Protein AF-A0A8T5NXE8-F1 (afdb_monomer_lite)

pLDDT: mean 85.77, std 13.45, range [33.44, 98.44]

Foldseek 3Di:
DDPPPAAAEFEEEEEDAQQFAVHGLCQLQLQQLVVLLCVPQQQDWDQQPVVSDTDGQHRPGSVSSVVVLCSDDPVQQLCSVVVVVLVCVLVVSGDPPDLVSLLVSLQPTGTAACPPVLLVVVCVVCPPNHHYAYEYQYLDEPSSPCSYVNVVVVRHPYYQYQYQPPSVVSSVPDDPVPDCSVVSRRGLVCSQLVVQCVQQVVPDDSPDDDDQVNGPHQLLSYEYEEQQRSPLVNLQVSLLSNYAYEHEFAALDQPSLVVCVVPPSSQLSHQEYAYSHSDPPGPVNVVVVVSNVLSSVPPDPDGSNLVSCLVVVNDDDPVSNVVVVVCVVVDPNSPDRSHHHHYDHHPVPPD

Secondary structure (DSSP, 8-state):
-----PPPEEEEEE--TTTTBSS-TTHHHHHHTHHHHHHHHTT-EEEPTTT--EEE---SSGGGGHHHHHHHS-TT-SSHHHHHHHHHHHTT--SS-SHHHHHHHHTTPPBPTTTTHHHHHHHHHTTTT-EEEEEEEEEEEHHHHHHSHHHHTS-EEEEEEE--TTHHHHHTT--GGG-GGGTT---TTTHHHHHHHHHTTTSS-TT----GGG-SS-GGGEEEEE-SSS-HHHHHHHHHTT-EEEEEE-TT-HHHHHHHHH-HHHHTT-SEEEES--STTSHHHHHHHHHHHHHHH----S-HHHHHHHHTT---SHHHHHHHHHHHHH-TTTTTTTT--EE---GGG--

Radius of gyration: 21.76 Å; chains: 1; bounding box: 66×44×64 Å

Sequence (351 aa):
MAESSGLDKIVFIWDYDLTLTEEYQQVPFLADNFKAIKDEYNGKKLISPKTSKPVIIKIEKPSDYFQISDTWAKPHNGVGYVVQLLHDARKGLFKNFTPDGLREAGARVKLSPGMPEFFRKLKKEWKGKCEIEHNIISVGLLPLIEGSPIAKSGEIKGIFATPLFDLNSFLQGKDLSEYNAMSDVVSPFNKTAYTIQIAKGLKENLDKILRHSEYDSNYKKMIVLGDGGSDVSNMAYAKRKGAFCAGVYKHDSTEAYEILMTNLIVKRRIQGVLPRDYRDESTLWTTLNEVISFKLKWDCDFPPEWLDQYYKQKITHPSAEAMVREHLIECSDCGHHLHTSYEYPPKDKEK

Structure (mmCIF, N/CA/C/O backbone):
data_AF-A0A8T5NXE8-F1
#
_entry.id   AF-A0A8T5NXE8-F1
#
loop_
_atom_site.group_PDB
_atom_site.id
_atom_site.type_symbol
_atom_site.label_atom_id
_atom_site.label_alt_id
_atom_site.label_comp_id
_atom_site.label_asym_id
_atom_site.label_entity_id
_atom_site.label_seq_id
_atom_site.pdbx_PDB_ins_code
_atom_site.Cartn_x
_atom_site.Cartn_y
_atom_site.Cartn_z
_atom_site.occupancy
_atom_site.B_iso_or_equiv
_atom_site.auth_seq_id
_atom_site.auth_comp_id
_atom_site.auth_asym_id
_atom_site.auth_atom_id
_atom_site.pdbx_PDB_model_num
ATOM 1 N N . MET A 1 1 ? -38.795 3.646 8.191 1.00 36.88 1 MET A N 1
ATOM 2 C CA . MET A 1 1 ? -38.618 2.541 7.220 1.00 36.88 1 MET A CA 1
ATOM 3 C C . MET A 1 1 ? -37.466 2.946 6.308 1.00 36.88 1 MET A C 1
ATOM 5 O O . MET A 1 1 ? -37.598 3.974 5.671 1.00 36.88 1 MET A O 1
ATOM 9 N N . ALA A 1 2 ? -36.303 2.307 6.265 1.00 33.44 2 ALA A N 1
ATOM 10 C CA . ALA A 1 2 ? -35.847 1.055 6.849 1.00 33.44 2 ALA A CA 1
ATOM 11 C C . ALA A 1 2 ? -34.454 1.282 7.462 1.00 33.44 2 ALA A C 1
ATOM 13 O O . ALA A 1 2 ? -33.596 1.883 6.821 1.00 33.44 2 ALA A O 1
ATOM 14 N N . GLU A 1 3 ? -34.249 0.815 8.692 1.00 38.19 3 GLU A N 1
ATOM 15 C CA . GLU A 1 3 ? -32.908 0.556 9.207 1.00 38.19 3 GLU A CA 1
ATOM 16 C C . GLU A 1 3 ? -32.314 -0.540 8.326 1.00 38.19 3 GLU A C 1
ATOM 18 O O . GLU A 1 3 ? -32.732 -1.697 8.385 1.00 38.19 3 GLU A O 1
ATOM 23 N N . SER A 1 4 ? -31.366 -0.188 7.461 1.00 37.53 4 SER A N 1
ATOM 24 C CA . SER A 1 4 ? -30.435 -1.190 6.967 1.00 37.53 4 SER A CA 1
ATOM 25 C C . SER A 1 4 ? -29.531 -1.536 8.143 1.00 37.53 4 SER A C 1
ATOM 27 O O . SER A 1 4 ? -28.473 -0.933 8.310 1.00 37.53 4 SER A O 1
ATOM 29 N N . SER A 1 5 ? -29.940 -2.485 8.984 1.00 45.72 5 SER A N 1
ATOM 30 C CA . SER A 1 5 ? -29.018 -3.155 9.901 1.00 45.72 5 SER A CA 1
ATOM 31 C C . SER A 1 5 ? -28.103 -4.069 9.073 1.00 45.72 5 SER A C 1
ATOM 33 O O . SER A 1 5 ? -28.183 -5.296 9.135 1.00 45.72 5 SER A O 1
ATOM 35 N N . GLY A 1 6 ? -27.317 -3.454 8.186 1.00 64.00 6 GLY A N 1
ATOM 36 C CA . GLY A 1 6 ? -26.193 -4.087 7.521 1.00 64.00 6 GLY A CA 1
ATOM 37 C C . GLY A 1 6 ? -25.099 -4.318 8.550 1.00 64.00 6 GLY A C 1
ATOM 38 O O . GLY A 1 6 ? -25.001 -3.591 9.540 1.00 64.00 6 GLY A O 1
ATOM 39 N N . LEU A 1 7 ? -24.301 -5.358 8.337 1.00 73.06 7 LEU A N 1
ATOM 40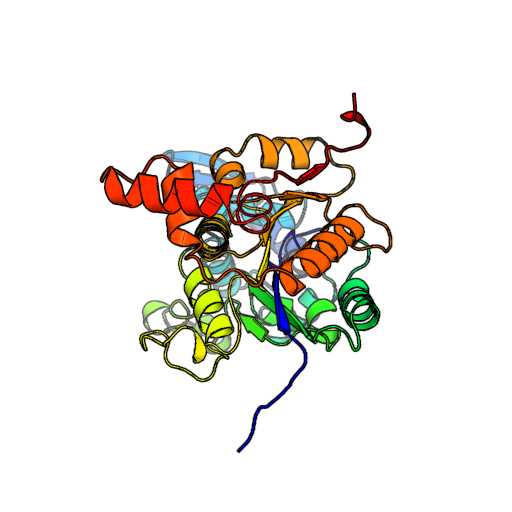 C CA . LEU A 1 7 ? -23.108 -5.568 9.143 1.00 73.06 7 LEU A CA 1
ATOM 41 C C . LEU A 1 7 ? -22.201 -4.338 9.028 1.00 73.06 7 LEU A C 1
ATOM 43 O O . LEU A 1 7 ? -22.128 -3.705 7.974 1.00 73.06 7 LEU A O 1
ATOM 47 N N . ASP A 1 8 ? -21.492 -4.023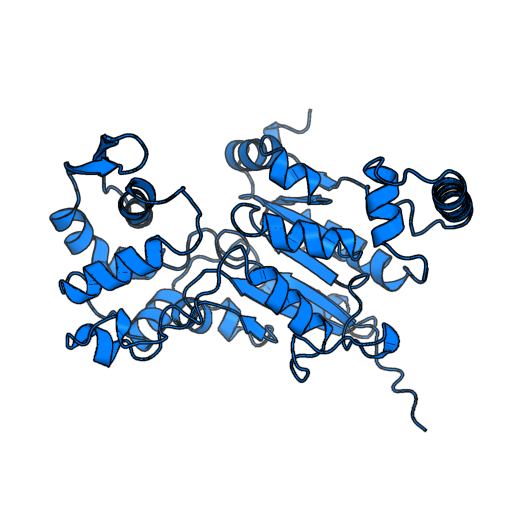 10.108 1.00 87.94 8 ASP A N 1
ATOM 48 C CA . ASP A 1 8 ? -20.483 -2.970 10.092 1.00 87.94 8 ASP A CA 1
ATOM 49 C C . ASP A 1 8 ? -19.472 -3.191 8.967 1.00 87.94 8 ASP A C 1
ATOM 51 O O . ASP A 1 8 ? -19.078 -4.323 8.702 1.00 87.94 8 ASP A O 1
ATOM 55 N N . LYS A 1 9 ? -19.017 -2.115 8.321 1.00 92.19 9 LYS A N 1
ATOM 56 C CA . LYS A 1 9 ? -18.038 -2.184 7.230 1.00 92.19 9 LYS A CA 1
ATOM 57 C C . LYS A 1 9 ? -16.659 -1.733 7.707 1.00 92.19 9 LYS A C 1
ATOM 59 O O . LYS A 1 9 ? -16.519 -0.626 8.226 1.00 92.19 9 LYS A O 1
ATOM 64 N N . ILE A 1 10 ? -15.640 -2.565 7.494 1.00 96.62 10 ILE A N 1
ATOM 65 C CA . ILE A 1 10 ? -14.225 -2.206 7.622 1.00 96.62 10 ILE A CA 1
ATOM 66 C C . ILE A 1 10 ? -13.643 -2.007 6.229 1.00 96.62 10 ILE A C 1
ATOM 68 O O . ILE A 1 10 ? -13.674 -2.909 5.390 1.00 96.62 10 ILE A O 1
ATOM 72 N N . VAL A 1 11 ? -13.062 -0.833 6.001 1.00 97.31 11 VAL A N 1
ATOM 73 C CA . VAL A 1 11 ? -12.501 -0.465 4.701 1.00 97.31 11 VAL A CA 1
ATOM 74 C C . VAL A 1 11 ? -10.984 -0.455 4.769 1.00 97.31 11 VAL A C 1
ATOM 76 O O . VAL A 1 11 ? -10.378 0.310 5.519 1.00 97.31 11 VAL A O 1
ATOM 79 N N . PHE A 1 12 ? -10.366 -1.280 3.937 1.00 98.12 12 PHE A N 1
ATOM 80 C CA . PHE A 1 12 ? -8.937 -1.260 3.693 1.00 98.12 12 PHE A CA 1
ATOM 81 C C . PHE A 1 12 ? -8.603 -0.377 2.496 1.00 98.12 12 PHE A C 1
ATOM 83 O O . PHE A 1 12 ? -9.210 -0.493 1.429 1.00 98.12 12 PHE A O 1
ATOM 90 N N . ILE A 1 13 ? -7.582 0.452 2.671 1.00 97.56 13 ILE A N 1
ATOM 91 C CA . ILE A 1 13 ? -6.949 1.244 1.624 1.00 97.56 13 ILE A CA 1
ATOM 92 C C . ILE A 1 13 ? -5.491 0.806 1.540 1.00 97.56 13 ILE A C 1
ATOM 94 O O . ILE A 1 13 ? -4.710 1.020 2.466 1.00 97.56 13 ILE A O 1
ATOM 98 N N . TRP A 1 14 ? -5.142 0.196 0.418 1.00 97.44 14 TRP A N 1
ATOM 99 C CA . TRP A 1 14 ? -3.813 -0.326 0.144 1.00 97.44 14 TRP A CA 1
ATOM 100 C C . TRP A 1 14 ? -3.089 0.585 -0.841 1.00 97.44 14 TRP A C 1
ATOM 102 O O . TRP A 1 14 ? -3.636 0.912 -1.897 1.00 97.44 14 TRP A O 1
ATOM 112 N N . ASP A 1 15 ? -1.845 0.943 -0.546 1.00 95.56 15 ASP A N 1
ATOM 113 C CA . ASP A 1 15 ? -0.893 1.189 -1.624 1.00 95.56 15 ASP A CA 1
ATOM 114 C C . ASP A 1 15 ? -0.562 -0.135 -2.345 1.00 95.56 15 ASP A C 1
ATOM 116 O O . ASP A 1 15 ? -0.847 -1.224 -1.841 1.00 95.56 15 ASP A O 1
ATOM 120 N N . TYR A 1 16 ? -0.015 -0.056 -3.558 1.00 95.56 16 TYR A N 1
ATOM 121 C CA . TYR A 1 16 ? 0.272 -1.235 -4.373 1.00 95.56 16 TYR A CA 1
ATOM 122 C C . TYR A 1 16 ? 1.745 -1.645 -4.304 1.00 95.56 16 TYR A C 1
ATOM 124 O O . TYR A 1 16 ? 2.068 -2.731 -3.815 1.00 95.56 16 TYR A O 1
ATOM 132 N N . ASP A 1 17 ? 2.631 -0.773 -4.788 1.00 93.62 17 ASP A N 1
ATOM 133 C CA . ASP A 1 17 ? 4.045 -1.077 -4.973 1.00 93.62 17 ASP A CA 1
ATOM 134 C C . ASP A 1 17 ? 4.750 -1.203 -3.629 1.00 93.62 17 ASP A C 1
ATOM 136 O O . ASP A 1 17 ? 4.604 -0.360 -2.754 1.00 93.62 17 ASP A O 1
ATOM 140 N N . LEU A 1 18 ? 5.521 -2.274 -3.449 1.00 93.94 18 LEU A N 1
ATOM 141 C CA . LEU A 1 18 ? 6.243 -2.564 -2.205 1.00 93.94 18 LEU A CA 1
ATOM 142 C C . LEU A 1 18 ? 5.357 -2.754 -0.958 1.00 93.94 18 LEU A C 1
ATOM 144 O O . LEU A 1 18 ? 5.883 -3.086 0.108 1.00 93.94 18 LEU A O 1
ATOM 148 N N . THR A 1 19 ? 4.042 -2.632 -1.118 1.00 96.31 19 THR A N 1
ATOM 149 C CA . THR A 1 19 ? 3.017 -2.930 -0.125 1.00 96.31 19 THR A CA 1
ATOM 150 C C . THR A 1 19 ? 2.458 -4.322 -0.405 1.00 96.31 19 THR A C 1
ATOM 152 O O . THR A 1 19 ? 2.771 -5.275 0.300 1.00 96.31 19 THR A O 1
ATOM 155 N N . LEU A 1 20 ? 1.730 -4.482 -1.512 1.00 98.06 20 LEU A N 1
ATOM 156 C CA . LEU A 1 20 ? 1.161 -5.764 -1.943 1.00 98.06 20 LEU A CA 1
ATOM 157 C C . LEU A 1 20 ? 2.153 -6.608 -2.756 1.00 98.06 20 LEU A C 1
ATOM 159 O O . LEU A 1 20 ? 1.966 -7.816 -2.914 1.00 98.06 20 LEU A O 1
ATOM 163 N N . THR A 1 21 ? 3.222 -5.988 -3.253 1.00 97.56 21 THR A N 1
ATOM 164 C CA . THR A 1 21 ? 4.217 -6.600 -4.139 1.00 97.56 21 THR A CA 1
ATOM 165 C C . THR A 1 21 ? 5.614 -6.623 -3.524 1.00 97.56 21 THR A C 1
ATOM 167 O O . THR A 1 21 ? 5.960 -5.803 -2.672 1.00 97.56 21 THR A O 1
ATOM 170 N N . GLU A 1 22 ? 6.458 -7.555 -3.970 1.00 96.06 22 GLU A N 1
ATOM 171 C CA . GLU A 1 22 ? 7.867 -7.587 -3.560 1.00 96.06 22 GLU A CA 1
ATOM 172 C C . GLU A 1 22 ? 8.728 -6.559 -4.307 1.00 96.06 22 GLU A C 1
ATOM 174 O O . GLU A 1 22 ? 9.792 -6.165 -3.818 1.00 96.06 22 GLU A O 1
ATOM 179 N N . GLU A 1 23 ? 8.247 -6.112 -5.463 1.00 94.19 23 GLU A N 1
ATOM 180 C CA . GLU A 1 23 ? 8.922 -5.249 -6.427 1.00 94.19 23 GLU A CA 1
ATOM 181 C C . GLU A 1 23 ? 7.953 -4.206 -7.000 1.00 94.19 23 GLU A C 1
ATOM 183 O O . GLU A 1 23 ? 6.738 -4.325 -6.847 1.00 94.19 23 GLU A O 1
ATOM 188 N N . TYR A 1 24 ? 8.475 -3.188 -7.682 1.00 94.50 24 TYR A N 1
ATOM 189 C CA . TYR A 1 24 ? 7.632 -2.242 -8.411 1.00 94.50 24 TYR A CA 1
ATOM 190 C C . TYR A 1 24 ? 6.920 -2.937 -9.580 1.00 94.50 24 TYR A C 1
ATOM 192 O O . TYR A 1 24 ? 7.525 -3.718 -10.312 1.00 94.50 24 TYR A O 1
ATOM 200 N N . GLN A 1 25 ? 5.658 -2.601 -9.815 1.00 94.94 25 GLN A N 1
ATOM 201 C CA . GLN A 1 25 ? 4.796 -3.186 -10.842 1.00 94.94 25 GLN A CA 1
ATOM 202 C C . GLN A 1 25 ? 5.334 -3.071 -12.271 1.00 94.94 25 GLN A C 1
ATOM 204 O O . GLN A 1 25 ? 4.950 -3.845 -13.140 1.00 94.94 25 GLN A O 1
ATOM 209 N N . GLN A 1 26 ? 6.224 -2.112 -12.529 1.00 95.25 26 GLN A N 1
ATOM 210 C CA . GLN A 1 26 ? 6.854 -1.904 -13.829 1.00 95.25 26 GLN A CA 1
ATOM 211 C C . GLN A 1 26 ? 7.962 -2.931 -14.098 1.00 95.25 26 GLN A C 1
ATOM 213 O O . GLN A 1 26 ? 8.356 -3.089 -15.250 1.00 95.25 26 GLN A O 1
ATOM 218 N N . VAL A 1 27 ? 8.480 -3.629 -13.079 1.00 96.94 27 VAL A N 1
ATOM 219 C CA . VAL A 1 27 ? 9.649 -4.515 -13.213 1.00 96.94 27 VAL A CA 1
ATOM 220 C C . VAL A 1 27 ? 9.482 -5.575 -14.308 1.00 96.94 27 VAL A C 1
ATOM 222 O O . VAL A 1 27 ? 10.399 -5.673 -15.125 1.00 96.94 27 VAL A O 1
ATOM 225 N N . PRO A 1 28 ? 8.352 -6.300 -14.435 1.00 97.88 28 PRO A N 1
ATOM 226 C CA . PRO A 1 28 ? 8.174 -7.247 -15.536 1.00 97.88 28 PRO A CA 1
ATOM 227 C C . PRO A 1 28 ? 8.225 -6.593 -16.924 1.00 97.88 28 PRO A C 1
ATOM 229 O O . PRO A 1 28 ? 8.853 -7.124 -17.834 1.00 97.88 28 PRO A O 1
ATOM 232 N N . PHE A 1 29 ? 7.625 -5.410 -17.084 1.00 97.44 29 PHE A N 1
ATOM 233 C CA . PHE A 1 29 ? 7.654 -4.669 -18.349 1.00 97.44 29 PHE A CA 1
ATOM 234 C C . PHE A 1 29 ? 9.067 -4.164 -18.684 1.00 97.44 29 PHE A C 1
ATOM 236 O O . PHE A 1 29 ? 9.521 -4.228 -19.829 1.00 97.44 29 PHE A O 1
ATOM 243 N N . LEU A 1 30 ? 9.786 -3.673 -17.673 1.00 97.06 30 LEU A N 1
ATOM 244 C CA . LEU A 1 30 ? 11.176 -3.247 -17.810 1.00 97.06 30 LEU A CA 1
ATOM 245 C C . LEU A 1 30 ? 12.096 -4.436 -18.106 1.00 97.06 30 LEU A C 1
ATOM 247 O O . LEU A 1 30 ? 13.074 -4.271 -18.829 1.00 97.06 30 LEU A O 1
ATOM 251 N N . ALA A 1 31 ? 11.784 -5.628 -17.591 1.00 97.69 31 ALA A N 1
ATOM 252 C CA . ALA A 1 31 ? 12.520 -6.854 -17.879 1.00 97.69 31 ALA A CA 1
ATOM 253 C C . ALA A 1 31 ? 12.398 -7.251 -19.358 1.00 97.69 31 ALA A C 1
ATOM 255 O O . ALA A 1 31 ? 13.418 -7.514 -19.997 1.00 97.69 31 ALA A O 1
ATOM 256 N N . ASP A 1 32 ? 11.191 -7.193 -19.931 1.00 97.50 32 ASP A N 1
ATOM 257 C CA . ASP A 1 32 ? 10.960 -7.462 -21.361 1.00 97.50 32 ASP A CA 1
ATOM 258 C C . ASP A 1 32 ? 11.772 -6.519 -22.270 1.00 97.50 32 ASP A C 1
ATOM 260 O O . ASP A 1 32 ? 12.197 -6.889 -23.367 1.00 97.50 32 ASP A O 1
ATOM 264 N N . ASN A 1 33 ? 12.015 -5.295 -21.794 1.00 97.50 33 ASN A N 1
ATOM 265 C CA . ASN A 1 33 ? 12.711 -4.232 -22.517 1.00 97.50 33 ASN A CA 1
ATOM 266 C C . ASN A 1 33 ? 14.149 -3.992 -22.027 1.00 97.50 33 ASN A C 1
ATOM 268 O O . ASN A 1 33 ? 14.805 -3.040 -22.457 1.00 97.50 33 ASN A O 1
ATOM 272 N N . PHE A 1 34 ? 14.669 -4.863 -21.158 1.00 97.50 34 PHE A N 1
ATOM 273 C CA . PHE A 1 34 ? 15.897 -4.609 -20.406 1.00 97.50 34 PHE A CA 1
ATOM 274 C C . PHE A 1 34 ? 17.111 -4.385 -21.305 1.00 97.50 34 PHE A C 1
ATOM 276 O O . PHE A 1 34 ? 17.906 -3.481 -21.057 1.00 97.50 34 PHE A O 1
ATOM 283 N N . LYS A 1 35 ? 17.236 -5.171 -22.382 1.00 97.44 35 LYS A N 1
ATOM 284 C CA . LYS A 1 35 ? 18.332 -5.023 -23.346 1.00 97.44 35 LYS A CA 1
ATOM 285 C C . LYS A 1 35 ? 18.326 -3.636 -23.994 1.00 97.44 35 LYS A C 1
ATOM 287 O O . LYS A 1 35 ? 19.348 -2.966 -23.971 1.00 97.44 35 LYS A O 1
ATOM 292 N N . ALA A 1 36 ? 17.177 -3.194 -24.508 1.00 97.25 36 ALA A N 1
ATOM 293 C CA . ALA A 1 36 ? 17.053 -1.890 -25.156 1.00 97.25 36 ALA A CA 1
ATOM 294 C C . ALA A 1 36 ? 17.354 -0.746 -24.174 1.00 97.25 36 ALA A C 1
ATOM 296 O O . ALA A 1 36 ? 18.118 0.159 -24.494 1.00 97.25 36 ALA A O 1
ATOM 297 N N . ILE A 1 37 ? 16.827 -0.833 -22.947 1.00 96.88 37 ILE A N 1
ATOM 298 C CA . ILE A 1 37 ? 17.106 0.129 -21.872 1.00 96.88 37 ILE A CA 1
ATOM 299 C C . ILE A 1 37 ? 18.602 0.180 -21.550 1.00 96.88 37 ILE A C 1
ATOM 301 O O . ILE A 1 37 ? 19.172 1.263 -21.423 1.00 96.88 37 ILE A O 1
ATOM 305 N N . LYS A 1 38 ? 19.244 -0.983 -21.403 1.00 97.19 38 LYS A N 1
ATOM 306 C CA . LYS A 1 38 ? 20.664 -1.078 -21.069 1.00 97.19 38 LYS A CA 1
ATOM 307 C C . LYS A 1 38 ? 21.538 -0.514 -22.187 1.00 97.19 38 LYS A C 1
ATOM 309 O O . LYS A 1 38 ? 22.435 0.267 -21.885 1.00 97.19 38 LYS A O 1
ATOM 314 N N . ASP A 1 39 ? 21.249 -0.862 -23.437 1.00 97.00 39 ASP A N 1
ATOM 315 C CA . ASP A 1 39 ? 21.962 -0.354 -24.613 1.00 97.00 39 ASP A CA 1
ATOM 316 C C . ASP A 1 39 ? 21.808 1.174 -24.737 1.00 97.00 39 ASP A C 1
ATOM 318 O O . ASP A 1 39 ? 22.768 1.869 -25.066 1.00 97.00 39 ASP A O 1
ATOM 322 N N . GLU A 1 40 ? 20.629 1.717 -24.409 1.00 95.75 40 GLU A N 1
ATOM 323 C CA . GLU A 1 40 ? 20.383 3.160 -24.446 1.00 95.75 40 GLU A CA 1
ATOM 324 C C . GLU A 1 40 ? 21.036 3.899 -23.272 1.00 95.75 40 GLU A C 1
ATOM 326 O O . GLU A 1 40 ? 21.588 4.969 -23.488 1.00 95.75 40 GLU A O 1
ATOM 331 N N . TYR A 1 41 ? 20.991 3.403 -22.034 1.00 95.25 41 TYR A N 1
ATOM 332 C CA . TYR A 1 41 ? 21.323 4.229 -20.861 1.00 95.25 41 TYR A CA 1
ATOM 333 C C . TYR A 1 41 ? 22.594 3.848 -20.111 1.00 95.25 41 TYR A C 1
ATOM 335 O O . TYR A 1 41 ? 23.158 4.697 -19.417 1.00 95.25 41 TYR A O 1
ATOM 343 N N . ASN A 1 42 ? 23.064 2.607 -20.208 1.00 96.44 42 ASN A N 1
ATOM 344 C CA . ASN A 1 42 ? 24.167 2.154 -19.372 1.00 96.44 42 ASN A CA 1
ATOM 345 C C . ASN A 1 42 ? 25.468 2.909 -19.694 1.00 96.44 42 ASN A C 1
ATOM 347 O O . ASN A 1 42 ? 25.915 2.958 -20.835 1.00 96.44 42 ASN A O 1
ATOM 351 N N . GLY A 1 43 ? 26.084 3.507 -18.674 1.00 95.12 43 GLY A N 1
ATOM 352 C CA . GLY A 1 43 ? 27.281 4.335 -18.812 1.00 95.12 43 GLY A CA 1
ATOM 353 C C . GLY A 1 43 ? 27.019 5.770 -19.284 1.00 95.12 43 GLY A C 1
ATOM 354 O O . GLY A 1 43 ? 27.957 6.570 -19.302 1.00 95.12 43 GLY A O 1
ATOM 355 N N . LYS A 1 44 ? 25.773 6.147 -19.619 1.00 93.81 44 LYS A N 1
ATOM 356 C CA . LYS A 1 44 ? 25.456 7.537 -19.971 1.00 93.81 44 LYS A CA 1
ATOM 357 C C . LYS A 1 44 ? 25.618 8.450 -18.759 1.00 93.81 44 LYS A C 1
ATOM 359 O O . LYS A 1 44 ? 25.239 8.126 -17.633 1.00 93.81 44 LYS A O 1
ATOM 364 N N . LYS A 1 45 ? 26.171 9.633 -19.022 1.00 92.62 45 LYS A N 1
ATOM 365 C CA . LYS A 1 45 ? 26.334 10.717 -18.055 1.00 92.62 45 LYS A CA 1
ATOM 366 C C . LYS A 1 45 ? 25.149 11.670 -18.188 1.00 92.62 45 LYS A C 1
ATOM 368 O O . LYS A 1 45 ? 25.083 12.427 -19.153 1.00 92.62 45 LYS A O 1
ATOM 373 N N . LEU A 1 46 ? 24.228 11.636 -17.230 1.00 88.00 46 LEU A N 1
ATOM 374 C CA . LEU A 1 46 ? 23.095 12.560 -17.160 1.00 88.00 46 LEU A CA 1
ATOM 375 C C . LEU A 1 46 ? 23.402 13.676 -16.161 1.00 88.00 46 LEU A C 1
ATOM 377 O O . LEU A 1 46 ? 23.985 13.427 -15.109 1.00 88.00 46 LEU A O 1
ATOM 381 N N . ILE A 1 47 ? 23.038 14.916 -16.480 1.00 83.94 47 ILE A N 1
ATOM 382 C CA . ILE A 1 47 ? 23.175 16.030 -15.537 1.00 83.94 47 ILE A CA 1
ATOM 383 C C . ILE A 1 47 ? 21.916 16.080 -14.687 1.00 83.94 47 ILE A C 1
ATOM 385 O O . ILE A 1 47 ? 20.832 16.299 -15.216 1.00 83.94 47 ILE A O 1
ATOM 389 N N . SER A 1 48 ? 22.057 15.907 -13.373 1.00 81.31 48 SER A N 1
ATOM 390 C CA . SER A 1 48 ? 20.933 16.101 -12.463 1.00 81.31 48 SER A CA 1
ATOM 391 C C . SER A 1 48 ? 20.588 17.595 -12.408 1.00 81.31 48 SER A C 1
ATOM 393 O O . SER A 1 48 ? 21.402 18.368 -11.903 1.00 81.31 48 SER A O 1
ATOM 395 N N . PRO A 1 49 ? 19.388 18.030 -12.830 1.00 75.50 49 PRO A N 1
ATOM 396 C CA . PRO A 1 49 ? 18.957 19.428 -12.746 1.00 75.50 49 PRO A CA 1
ATOM 397 C C . PRO A 1 49 ? 18.948 19.982 -11.320 1.00 75.50 49 PRO A C 1
ATOM 399 O O . PRO A 1 49 ? 18.984 21.187 -11.116 1.00 75.50 49 PRO A O 1
ATOM 402 N N . LYS A 1 50 ? 18.880 19.108 -10.312 1.00 74.88 50 LYS A N 1
ATOM 403 C CA . LYS A 1 50 ? 18.805 19.509 -8.904 1.00 74.88 50 LYS A CA 1
ATOM 404 C C . LYS A 1 50 ? 20.144 19.863 -8.298 1.00 74.88 50 LYS A C 1
ATOM 406 O O . LYS A 1 50 ? 20.228 20.731 -7.440 1.00 74.88 50 LYS A O 1
ATOM 411 N N . THR A 1 51 ? 21.158 19.080 -8.647 1.00 82.75 51 THR A N 1
ATOM 412 C CA . THR A 1 51 ? 22.500 19.219 -8.077 1.00 82.75 51 THR A CA 1
ATOM 413 C C . THR A 1 51 ? 23.456 19.867 -9.065 1.00 82.75 51 THR A C 1
ATOM 415 O O . THR A 1 51 ? 24.569 20.212 -8.681 1.00 82.75 51 THR A O 1
ATOM 418 N N . SER A 1 52 ? 23.049 19.986 -10.332 1.00 84.56 52 SER A N 1
ATOM 419 C CA . SER A 1 52 ? 23.887 20.346 -11.479 1.00 84.56 52 SER A CA 1
ATOM 420 C C . SER A 1 52 ? 25.123 19.452 -11.626 1.00 84.56 52 SER A C 1
ATOM 422 O O . SER A 1 52 ? 26.077 19.804 -12.318 1.00 84.56 52 SER A O 1
ATOM 424 N N . LYS A 1 53 ? 25.122 18.282 -10.972 1.00 86.81 53 LYS A N 1
ATOM 425 C CA . LYS A 1 53 ? 26.216 17.316 -11.000 1.00 86.81 53 LYS A CA 1
ATOM 426 C C . LYS A 1 53 ? 25.900 16.184 -11.970 1.00 86.81 53 LYS A C 1
ATOM 428 O O . LYS A 1 53 ? 24.736 15.804 -12.127 1.00 86.81 53 LYS A O 1
ATOM 433 N N . PRO A 1 54 ? 26.935 15.618 -12.603 1.00 87.50 54 PRO A N 1
ATOM 434 C CA . PRO A 1 54 ? 26.757 14.444 -13.426 1.00 87.50 54 PRO A CA 1
ATOM 435 C C . PRO A 1 54 ? 26.489 13.195 -12.589 1.00 87.50 54 PRO A C 1
ATOM 437 O O . PRO A 1 54 ? 27.162 12.947 -11.590 1.00 87.50 54 PRO A O 1
ATOM 440 N N . VAL A 1 55 ? 25.554 12.384 -13.066 1.00 88.56 55 VAL A N 1
ATOM 441 C CA . VAL A 1 55 ? 25.242 11.044 -12.578 1.00 88.56 55 VAL A CA 1
ATOM 442 C C . VAL A 1 55 ? 25.543 10.068 -13.710 1.00 88.56 55 VAL A C 1
ATOM 444 O O . VAL A 1 55 ? 25.081 10.254 -14.836 1.00 88.56 55 VAL A O 1
ATOM 447 N N . ILE A 1 56 ? 26.359 9.053 -13.427 1.00 92.56 56 ILE A N 1
ATOM 448 C CA . ILE A 1 56 ? 26.620 7.961 -14.369 1.00 92.56 56 ILE A CA 1
ATOM 449 C C . ILE A 1 56 ? 25.566 6.893 -14.117 1.00 92.56 56 ILE A C 1
ATOM 451 O O . ILE A 1 56 ? 25.505 6.344 -13.017 1.00 92.56 56 ILE A O 1
ATOM 455 N N . ILE A 1 57 ? 24.754 6.608 -15.128 1.00 93.62 57 ILE A N 1
ATOM 456 C CA . ILE A 1 57 ? 23.695 5.607 -15.032 1.00 93.62 57 ILE A CA 1
ATOM 457 C C . ILE A 1 57 ? 24.303 4.210 -15.142 1.00 93.62 57 ILE A C 1
ATOM 459 O O . ILE A 1 57 ? 25.056 3.926 -16.076 1.00 93.62 57 ILE A O 1
ATOM 463 N N . LYS A 1 58 ? 23.972 3.333 -14.190 1.00 94.88 58 LYS A N 1
ATOM 464 C CA . LYS A 1 58 ? 24.386 1.925 -14.191 1.00 94.88 58 LYS A CA 1
ATOM 465 C C . LYS A 1 58 ? 23.149 1.038 -14.222 1.00 94.88 58 LYS A C 1
ATOM 467 O O . LYS A 1 58 ? 22.368 1.063 -13.277 1.00 94.88 58 LYS A O 1
ATOM 472 N N . ILE A 1 59 ? 22.983 0.276 -15.301 1.00 95.94 59 ILE A N 1
ATOM 473 C CA . ILE A 1 59 ? 21.836 -0.613 -15.518 1.00 95.94 59 ILE A CA 1
ATOM 474 C C . ILE A 1 59 ? 22.296 -2.072 -15.394 1.00 95.94 59 ILE A C 1
ATOM 476 O O . ILE A 1 59 ? 22.829 -2.666 -16.339 1.00 95.94 59 ILE A O 1
ATOM 480 N N . GLU A 1 60 ? 22.090 -2.653 -14.215 1.00 96.94 60 GLU A N 1
ATOM 481 C CA . GLU A 1 60 ? 22.439 -4.040 -13.885 1.00 96.94 60 GLU A CA 1
ATOM 482 C C . GLU A 1 60 ? 21.195 -4.929 -13.769 1.00 96.94 60 GLU A C 1
ATOM 484 O O . GLU A 1 60 ? 21.250 -6.106 -14.128 1.00 96.94 60 GLU A O 1
ATOM 489 N N . LYS A 1 61 ? 20.059 -4.354 -13.366 1.00 96.81 61 LYS A N 1
ATOM 490 C CA . LYS A 1 61 ? 18.748 -5.011 -13.254 1.00 96.81 61 LYS A CA 1
ATOM 491 C C . LYS A 1 61 ? 17.608 -4.097 -13.736 1.00 96.81 61 LYS A C 1
ATOM 493 O O . LYS A 1 61 ? 17.792 -2.883 -13.791 1.00 96.81 61 LYS A O 1
ATOM 498 N N . PRO A 1 62 ? 16.411 -4.632 -14.049 1.00 96.06 62 PRO A N 1
ATOM 499 C CA . PRO A 1 62 ? 15.309 -3.836 -14.603 1.00 96.06 62 PRO A CA 1
ATOM 500 C C . PRO A 1 62 ? 14.921 -2.610 -13.766 1.00 96.06 62 PRO A C 1
ATOM 502 O O . PRO A 1 62 ? 14.702 -1.534 -14.314 1.00 96.06 62 PRO A O 1
ATOM 505 N N . SER A 1 63 ? 14.907 -2.736 -12.435 1.00 93.50 63 SER A N 1
ATOM 506 C CA . SER A 1 63 ? 14.573 -1.630 -11.527 1.00 93.50 63 SER A CA 1
ATOM 507 C C . SER A 1 63 ? 15.563 -0.460 -11.583 1.00 93.50 63 SER A C 1
ATOM 509 O O . SER A 1 63 ? 15.227 0.638 -11.152 1.00 93.50 63 SER A O 1
ATOM 511 N N . ASP A 1 64 ? 16.775 -0.659 -12.108 1.00 93.69 64 ASP A N 1
ATOM 512 C CA . ASP A 1 64 ? 17.766 0.417 -12.229 1.00 93.69 64 ASP A CA 1
ATOM 513 C C . ASP A 1 64 ? 17.334 1.501 -13.223 1.00 93.69 64 ASP A C 1
ATOM 515 O O . ASP A 1 64 ? 17.870 2.606 -13.197 1.00 93.69 64 ASP A O 1
ATOM 519 N N . TYR A 1 65 ? 16.313 1.228 -14.042 1.00 93.31 65 TYR A N 1
ATOM 520 C CA . TYR A 1 65 ? 15.647 2.224 -14.878 1.00 93.31 65 TYR A CA 1
ATOM 521 C C . TYR A 1 65 ? 15.231 3.480 -14.094 1.00 93.31 65 TYR A C 1
ATOM 523 O O . TYR A 1 65 ? 15.374 4.598 -14.590 1.00 93.31 65 TYR A O 1
ATOM 531 N N . PHE A 1 66 ? 14.783 3.327 -12.842 1.00 90.25 66 PHE A N 1
ATOM 532 C CA . PHE A 1 66 ? 14.343 4.458 -12.018 1.00 90.25 66 PHE A CA 1
ATOM 533 C C . PHE A 1 66 ? 15.470 5.448 -11.689 1.00 90.25 66 PHE A C 1
ATOM 535 O O . PHE A 1 66 ? 15.184 6.622 -11.452 1.00 90.25 66 PHE A O 1
ATOM 542 N N . GLN A 1 67 ? 16.747 5.045 -11.797 1.00 88.56 67 GLN A N 1
ATOM 543 C CA . GLN A 1 67 ? 17.880 5.972 -11.677 1.00 88.56 67 GLN A CA 1
ATOM 544 C C . GLN A 1 67 ? 17.770 7.128 -12.678 1.00 88.56 67 GLN A C 1
ATOM 546 O O . GLN A 1 67 ? 18.173 8.246 -12.367 1.00 88.56 67 GLN A O 1
ATOM 551 N N . ILE A 1 68 ? 17.200 6.878 -13.864 1.00 88.06 68 ILE A N 1
ATOM 552 C CA . ILE A 1 68 ? 17.028 7.887 -14.911 1.00 88.06 68 ILE A CA 1
ATOM 553 C C . ILE A 1 68 ? 16.042 8.953 -14.431 1.00 88.06 68 ILE A C 1
ATOM 555 O O . ILE A 1 68 ? 16.388 10.133 -14.402 1.00 88.06 68 ILE A O 1
ATOM 559 N N . SER A 1 69 ? 14.843 8.558 -13.993 1.00 81.88 69 SER A N 1
ATOM 560 C CA . SER A 1 69 ? 13.836 9.502 -13.492 1.00 81.88 69 SER A CA 1
ATOM 561 C C . SER A 1 69 ? 14.287 10.230 -12.221 1.00 81.88 69 SER A C 1
ATOM 563 O O . SER A 1 69 ? 14.007 11.421 -12.055 1.00 81.88 69 SER A O 1
ATOM 565 N N . ASP A 1 70 ? 15.053 9.553 -11.365 1.00 78.25 70 ASP A N 1
ATOM 566 C CA . ASP A 1 70 ? 15.571 10.105 -10.111 1.00 78.25 70 ASP A CA 1
ATOM 567 C C . ASP A 1 70 ? 16.665 11.164 -10.328 1.00 78.25 70 ASP A C 1
ATOM 569 O O . ASP A 1 70 ? 16.927 11.983 -9.439 1.00 78.25 70 ASP A O 1
ATOM 573 N N . THR A 1 71 ? 17.281 11.217 -11.519 1.00 71.31 71 THR A N 1
ATOM 574 C CA . THR A 1 71 ? 18.219 12.303 -11.847 1.00 71.31 71 THR A CA 1
ATOM 575 C C . THR A 1 71 ? 17.526 13.667 -11.923 1.00 71.31 71 THR A C 1
ATOM 577 O O . THR A 1 71 ? 18.099 14.660 -11.458 1.00 71.31 71 THR A O 1
ATOM 580 N N . TRP A 1 72 ? 16.289 13.724 -12.435 1.00 69.25 72 TRP A N 1
ATOM 581 C CA . TRP A 1 72 ? 15.511 14.957 -12.636 1.00 69.25 72 TRP A CA 1
ATOM 582 C C . TRP A 1 72 ? 14.548 15.254 -11.477 1.00 69.25 72 TRP A C 1
ATOM 584 O O . TRP A 1 72 ? 14.380 16.410 -11.088 1.00 69.25 72 TRP A O 1
ATOM 594 N N . ALA A 1 73 ? 13.957 14.223 -10.868 1.00 60.16 73 ALA A N 1
ATOM 595 C CA . ALA A 1 73 ? 12.955 14.336 -9.807 1.00 60.16 73 ALA A CA 1
ATOM 596 C C . ALA A 1 73 ? 13.443 13.760 -8.472 1.00 60.16 73 ALA A C 1
ATOM 598 O O . ALA A 1 73 ? 14.477 13.104 -8.403 1.00 60.16 73 ALA A O 1
ATOM 599 N N . LYS A 1 74 ? 12.793 14.091 -7.336 1.00 54.25 74 LYS A N 1
ATOM 600 C CA . LYS A 1 74 ? 13.100 13.397 -6.058 1.00 54.25 74 LYS A CA 1
ATOM 601 C C . LYS A 1 74 ? 12.806 11.916 -6.269 1.00 54.25 74 LYS A C 1
ATOM 603 O O . LYS A 1 74 ? 11.748 11.659 -6.847 1.00 54.25 74 LYS A O 1
ATOM 608 N N . PRO A 1 75 ? 13.691 11.005 -5.807 1.00 50.69 75 PRO A N 1
ATOM 609 C CA . PRO A 1 75 ? 13.300 9.618 -5.648 1.00 50.69 75 PRO A CA 1
ATOM 610 C C . PRO A 1 75 ? 11.919 9.622 -5.000 1.00 50.69 75 PRO A C 1
ATOM 612 O O . PRO A 1 75 ? 11.713 10.318 -3.998 1.00 50.69 75 PRO A O 1
ATOM 615 N N . HIS A 1 76 ? 10.961 8.958 -5.639 1.00 51.12 76 HIS A N 1
ATOM 616 C CA . HIS A 1 76 ? 9.589 8.826 -5.143 1.00 51.12 76 HIS A CA 1
ATOM 617 C C . HIS A 1 76 ? 8.682 10.073 -5.224 1.00 51.12 76 HIS A C 1
ATOM 619 O O . HIS A 1 76 ? 7.724 10.175 -4.459 1.00 51.12 76 HIS A O 1
ATOM 625 N N . ASN A 1 77 ? 8.856 10.992 -6.190 1.00 56.34 77 ASN A N 1
ATOM 626 C CA . ASN A 1 77 ? 7.767 11.944 -6.507 1.00 56.34 77 ASN A CA 1
ATOM 627 C C . ASN A 1 77 ? 6.500 11.251 -7.073 1.00 56.34 77 ASN A C 1
ATOM 629 O O . ASN A 1 77 ? 5.497 11.915 -7.322 1.00 56.34 77 ASN A O 1
ATOM 633 N N . GLY A 1 78 ? 6.559 9.932 -7.289 1.00 63.34 78 GLY A N 1
ATOM 634 C CA . GLY A 1 78 ? 5.453 9.066 -7.692 1.00 63.34 78 GLY A CA 1
ATOM 635 C C . GLY A 1 78 ? 5.066 9.166 -9.165 1.00 63.34 78 GLY A C 1
ATOM 636 O O . GLY A 1 78 ? 4.294 8.343 -9.623 1.00 63.34 78 GLY A O 1
ATOM 637 N N . VAL A 1 79 ? 5.595 10.138 -9.917 1.00 70.75 79 VAL A N 1
ATOM 638 C CA . VAL A 1 79 ? 5.117 10.443 -11.282 1.00 70.75 79 VAL A CA 1
ATOM 639 C C . VAL A 1 79 ? 6.237 10.696 -12.294 1.00 70.75 79 VAL A C 1
ATOM 641 O O . VAL A 1 79 ? 6.009 10.620 -13.497 1.00 70.75 79 VAL A O 1
ATOM 644 N N . GLY A 1 80 ? 7.469 10.964 -11.846 1.00 77.81 80 GLY A N 1
ATOM 645 C CA . GLY A 1 80 ? 8.604 11.245 -12.734 1.00 77.81 80 GLY A CA 1
ATOM 646 C C . GLY A 1 80 ? 8.947 10.072 -13.653 1.00 77.81 80 GLY A C 1
ATOM 647 O O . GLY A 1 80 ? 9.336 10.278 -14.801 1.00 77.81 80 GLY A O 1
ATOM 648 N N . TYR A 1 81 ? 8.730 8.844 -13.181 1.00 85.06 81 TYR A N 1
ATOM 649 C CA . TYR A 1 81 ? 8.912 7.646 -13.993 1.00 85.06 81 TYR A CA 1
ATOM 650 C C . TYR A 1 81 ? 7.900 7.565 -15.148 1.00 85.06 81 TYR A C 1
ATOM 652 O O . TYR A 1 81 ? 8.250 7.059 -16.206 1.00 85.06 81 TYR A O 1
ATOM 660 N N . VAL A 1 82 ? 6.674 8.082 -14.980 1.00 84.62 82 VAL A N 1
ATOM 661 C CA . VAL A 1 82 ? 5.643 8.071 -16.035 1.00 84.62 82 VAL A CA 1
ATOM 662 C C . VAL A 1 82 ? 6.107 8.928 -17.206 1.00 84.62 82 VAL A C 1
ATOM 664 O O . VAL A 1 82 ? 6.066 8.489 -18.350 1.00 84.62 82 VAL A O 1
ATOM 667 N N . VAL A 1 83 ? 6.635 10.120 -16.915 1.00 81.69 83 VAL A N 1
ATOM 668 C CA . VAL A 1 83 ? 7.198 11.018 -17.934 1.00 81.69 83 VAL A CA 1
ATOM 669 C C . VAL A 1 83 ? 8.371 10.353 -18.660 1.00 81.69 83 VAL A C 1
ATOM 671 O O . VAL A 1 83 ? 8.445 10.416 -19.886 1.00 81.69 83 VAL A O 1
ATOM 674 N N . GLN A 1 84 ? 9.256 9.680 -17.919 1.00 87.19 84 GLN A N 1
ATOM 675 C CA . GLN A 1 84 ? 10.392 8.962 -18.501 1.00 87.19 84 GLN A CA 1
ATOM 676 C C . GLN A 1 84 ? 9.933 7.795 -19.395 1.00 87.19 84 GLN A C 1
ATOM 678 O O . GLN A 1 84 ? 10.405 7.680 -20.525 1.00 87.19 84 GLN A O 1
ATOM 683 N N . LEU A 1 85 ? 8.949 7.001 -18.952 1.00 89.44 85 LEU A N 1
ATOM 684 C CA . LEU A 1 85 ? 8.363 5.916 -19.747 1.00 89.44 85 LEU A CA 1
ATOM 685 C C . LEU A 1 85 ? 7.740 6.436 -21.045 1.00 89.44 85 LEU A C 1
ATOM 687 O O . LEU A 1 85 ? 7.976 5.884 -22.116 1.00 89.44 85 LEU A O 1
ATOM 691 N N . LEU A 1 86 ? 6.962 7.515 -20.964 1.00 86.00 86 LEU A N 1
ATOM 692 C CA . LEU A 1 86 ? 6.319 8.133 -22.122 1.00 86.00 86 LEU A CA 1
ATOM 693 C C . LEU A 1 86 ? 7.349 8.655 -23.136 1.00 86.00 86 LEU A C 1
ATOM 695 O O . LEU A 1 86 ? 7.206 8.442 -24.342 1.00 86.00 86 LEU A O 1
ATOM 699 N N . HIS A 1 87 ? 8.407 9.309 -22.656 1.00 86.06 87 HIS A N 1
ATOM 700 C CA . HIS A 1 87 ? 9.508 9.774 -23.496 1.00 86.06 87 HIS A CA 1
ATOM 701 C C . HIS A 1 87 ? 10.212 8.613 -24.218 1.00 86.06 87 HIS A C 1
ATOM 703 O O . HIS A 1 87 ? 10.451 8.684 -25.424 1.00 86.06 87 HIS A O 1
ATOM 709 N N . ASP A 1 88 ? 10.504 7.528 -23.507 1.00 91.31 88 ASP A N 1
ATOM 710 C CA . ASP A 1 88 ? 11.214 6.377 -24.070 1.00 91.31 88 ASP A CA 1
ATOM 711 C C . ASP A 1 88 ? 10.342 5.573 -25.032 1.00 91.31 88 ASP A C 1
ATOM 713 O O . ASP A 1 88 ? 10.812 5.119 -26.078 1.00 91.31 88 ASP A O 1
ATOM 717 N N . ALA A 1 89 ? 9.045 5.480 -24.748 1.00 89.06 89 ALA A N 1
ATOM 718 C CA . ALA A 1 89 ? 8.084 4.894 -25.665 1.00 89.06 89 ALA A CA 1
ATOM 719 C C . ALA A 1 89 ? 8.000 5.672 -26.987 1.00 89.06 89 ALA A C 1
ATOM 721 O O . ALA A 1 89 ? 8.019 5.060 -28.053 1.00 89.06 89 ALA A O 1
ATOM 722 N N . ARG A 1 90 ? 7.998 7.014 -26.944 1.00 84.69 90 ARG A N 1
ATOM 723 C CA . ARG A 1 90 ? 8.055 7.861 -28.154 1.00 84.69 90 ARG A CA 1
ATOM 724 C C . ARG A 1 90 ? 9.328 7.661 -28.968 1.00 84.69 90 ARG A C 1
ATOM 726 O O . ARG A 1 90 ? 9.291 7.758 -30.189 1.00 84.69 90 ARG A O 1
ATOM 733 N N . LYS A 1 91 ? 10.450 7.364 -28.310 1.00 88.88 91 LYS A N 1
ATOM 734 C CA . LYS A 1 91 ? 11.706 7.009 -28.986 1.00 88.88 91 LYS A CA 1
ATOM 735 C C . LYS A 1 91 ? 11.687 5.613 -29.615 1.00 88.88 91 LYS A C 1
ATOM 737 O O . LYS A 1 91 ? 12.665 5.233 -30.251 1.00 88.88 91 LYS A O 1
ATOM 742 N N . GLY A 1 92 ? 10.617 4.841 -29.421 1.00 90.25 92 GLY A N 1
ATOM 743 C CA . GLY A 1 92 ? 10.544 3.449 -29.851 1.00 90.25 92 GLY A CA 1
ATOM 744 C C . GLY A 1 92 ? 11.428 2.519 -29.018 1.00 90.25 92 GLY A C 1
ATOM 745 O O . GLY A 1 92 ? 11.785 1.444 -29.493 1.00 90.25 92 GLY A O 1
ATOM 746 N N . LEU A 1 93 ? 11.799 2.918 -27.792 1.00 94.44 93 LEU A N 1
ATOM 747 C CA . LEU A 1 93 ? 12.666 2.110 -26.928 1.00 94.44 93 LEU A CA 1
ATOM 748 C C . LEU A 1 93 ? 11.973 0.824 -26.468 1.00 94.44 93 LEU A C 1
ATOM 750 O O . LEU A 1 93 ? 12.627 -0.198 -26.259 1.00 94.44 93 LEU A O 1
ATOM 754 N N . PHE A 1 94 ? 10.653 0.882 -26.291 1.00 94.19 94 PHE A N 1
ATOM 755 C CA . PHE A 1 94 ? 9.877 -0.218 -25.744 1.00 94.19 94 PHE A CA 1
ATOM 756 C C . PHE A 1 94 ? 9.110 -0.988 -26.807 1.00 94.19 94 PHE A C 1
ATOM 758 O O . PHE A 1 94 ? 8.413 -0.421 -27.649 1.00 94.19 94 PHE A O 1
ATOM 765 N N . LYS A 1 95 ? 9.155 -2.310 -26.681 1.00 88.94 95 LYS A N 1
ATOM 766 C CA . LYS A 1 95 ? 8.206 -3.223 -27.304 1.00 88.94 95 LYS A CA 1
ATOM 767 C C . LYS A 1 95 ? 6.958 -3.313 -26.435 1.00 88.94 95 LYS A C 1
ATOM 769 O O . LYS A 1 95 ? 7.041 -3.284 -25.208 1.00 88.94 95 LYS A O 1
ATOM 774 N N . ASN A 1 96 ? 5.806 -3.450 -27.086 1.00 87.00 96 ASN A N 1
ATOM 775 C CA . ASN A 1 96 ? 4.514 -3.690 -26.442 1.00 87.00 96 ASN A CA 1
ATOM 776 C C . ASN A 1 96 ? 4.127 -2.652 -25.373 1.00 87.00 96 ASN A C 1
ATOM 778 O O . ASN A 1 96 ? 3.407 -2.979 -24.432 1.00 87.00 96 ASN A O 1
ATOM 782 N N . PHE A 1 97 ? 4.542 -1.387 -25.525 1.00 90.50 97 PHE A N 1
ATOM 783 C CA . PHE A 1 97 ? 4.036 -0.292 -24.691 1.00 90.50 97 PHE A CA 1
ATOM 784 C C . PHE A 1 97 ? 2.611 0.087 -25.113 1.00 90.50 97 PHE A C 1
ATOM 786 O O . PHE A 1 97 ? 2.359 1.083 -25.784 1.00 90.50 97 PHE A O 1
ATOM 793 N N . THR A 1 98 ? 1.683 -0.793 -24.759 1.00 88.25 98 THR A N 1
ATOM 794 C CA . THR A 1 98 ? 0.248 -0.733 -25.037 1.00 88.25 98 THR A CA 1
ATOM 795 C C . THR A 1 98 ? -0.498 -1.133 -23.763 1.00 88.25 98 THR A C 1
ATOM 797 O O . THR A 1 98 ? 0.093 -1.813 -22.920 1.00 88.25 98 THR A O 1
ATOM 800 N N . PRO A 1 99 ? -1.782 -0.772 -23.589 1.00 87.25 99 PRO A N 1
ATOM 801 C CA . PRO A 1 99 ? -2.544 -1.199 -22.416 1.00 87.25 99 PRO A CA 1
ATOM 802 C C . PRO A 1 99 ? -2.528 -2.718 -22.198 1.00 87.25 99 PRO A C 1
ATOM 804 O O . PRO A 1 99 ? -2.376 -3.166 -21.065 1.00 87.25 99 PRO A O 1
ATOM 807 N N . ASP A 1 100 ? -2.611 -3.509 -23.269 1.00 91.88 100 ASP A N 1
ATOM 808 C CA . ASP A 1 100 ? -2.614 -4.972 -23.169 1.00 91.88 100 ASP A CA 1
ATOM 809 C C . ASP A 1 100 ? -1.229 -5.532 -22.849 1.00 91.88 100 ASP A C 1
ATOM 811 O O . ASP A 1 100 ? -1.107 -6.337 -21.930 1.00 91.88 100 ASP A O 1
ATOM 815 N N . GLY A 1 101 ? -0.169 -5.027 -23.488 1.00 94.19 101 GLY A N 1
ATOM 816 C CA . GLY A 1 101 ? 1.203 -5.409 -23.131 1.00 94.19 101 GLY A CA 1
ATOM 817 C C . GLY A 1 101 ? 1.563 -5.049 -21.683 1.00 94.19 101 GLY A C 1
ATOM 818 O O . GLY A 1 101 ? 2.249 -5.805 -20.995 1.00 94.19 101 GLY A O 1
ATOM 819 N N . LEU A 1 102 ? 1.040 -3.931 -21.172 1.00 95.31 102 LEU A N 1
ATOM 820 C CA . LEU A 1 102 ? 1.174 -3.566 -19.762 1.00 95.31 102 LEU A CA 1
ATOM 821 C C . LEU A 1 102 ? 0.366 -4.498 -18.849 1.00 95.31 102 LEU A C 1
ATOM 823 O O . LEU A 1 102 ? 0.879 -4.900 -17.812 1.00 95.31 102 LEU A O 1
ATOM 827 N N . ARG A 1 103 ? -0.850 -4.914 -19.219 1.00 96.19 103 ARG A N 1
ATOM 828 C CA . ARG A 1 103 ? -1.599 -5.928 -18.448 1.00 96.19 103 ARG A CA 1
ATOM 829 C C . ARG A 1 103 ? -0.879 -7.273 -18.420 1.00 96.19 103 ARG A C 1
ATOM 831 O O . ARG A 1 103 ? -0.798 -7.896 -17.364 1.00 96.19 103 ARG A O 1
ATOM 838 N N . GLU A 1 104 ? -0.322 -7.703 -19.548 1.00 97.69 104 GLU A N 1
ATOM 839 C CA . GLU A 1 104 ? 0.475 -8.929 -19.639 1.00 97.69 104 GLU A CA 1
ATOM 840 C C . GLU A 1 104 ? 1.703 -8.873 -18.726 1.00 97.69 104 GLU A C 1
ATOM 842 O O . GLU A 1 104 ? 2.002 -9.846 -18.032 1.00 97.69 104 GLU A O 1
ATOM 847 N N . ALA A 1 105 ? 2.405 -7.736 -18.696 1.00 97.88 105 ALA A N 1
ATOM 848 C CA . ALA A 1 105 ? 3.502 -7.509 -17.762 1.00 97.88 105 ALA A CA 1
ATOM 849 C C . ALA A 1 105 ? 3.023 -7.530 -16.303 1.00 97.88 105 ALA A C 1
ATOM 851 O O . ALA A 1 105 ? 3.615 -8.212 -15.467 1.00 97.88 105 ALA A O 1
ATOM 852 N N . GLY A 1 106 ? 1.911 -6.854 -16.010 1.00 97.81 106 GLY A N 1
ATOM 853 C CA . GLY A 1 106 ? 1.288 -6.818 -14.689 1.00 97.81 106 GLY A CA 1
ATOM 854 C C . GLY A 1 106 ? 0.939 -8.201 -14.142 1.00 97.81 106 GLY A C 1
ATOM 855 O O . GLY A 1 106 ? 1.121 -8.455 -12.954 1.00 97.81 106 GLY A O 1
ATOM 856 N N . ALA A 1 107 ? 0.534 -9.136 -15.005 1.00 98.19 107 ALA A N 1
ATOM 857 C CA . ALA A 1 107 ? 0.237 -10.518 -14.625 1.00 98.19 107 ALA A CA 1
ATOM 858 C C . ALA A 1 107 ? 1.449 -11.288 -14.063 1.00 98.19 107 ALA A C 1
ATOM 860 O O . ALA A 1 107 ? 1.267 -12.312 -13.406 1.00 98.19 107 ALA A O 1
ATOM 861 N N . ARG A 1 108 ? 2.677 -10.809 -14.308 1.00 98.19 108 ARG A N 1
ATOM 862 C CA . ARG A 1 108 ? 3.932 -11.448 -13.879 1.00 98.19 108 ARG A CA 1
ATOM 863 C C . ARG A 1 108 ? 4.583 -10.785 -12.665 1.00 98.19 108 ARG A C 1
ATOM 865 O O . ARG A 1 108 ? 5.651 -11.227 -12.253 1.00 98.19 108 ARG A O 1
ATOM 872 N N . VAL A 1 109 ? 3.978 -9.730 -12.114 1.00 98.00 109 VAL A N 1
ATOM 873 C CA . VAL A 1 109 ? 4.529 -9.018 -10.952 1.00 98.00 109 VAL A CA 1
ATOM 874 C C . VAL A 1 109 ? 4.646 -9.947 -9.747 1.00 98.00 109 VAL A C 1
ATOM 876 O O . VAL A 1 109 ? 3.709 -10.681 -9.415 1.00 98.00 109 VAL A O 1
ATOM 879 N N . LYS A 1 110 ? 5.791 -9.905 -9.063 1.00 98.00 110 LYS A N 1
ATOM 880 C CA . LYS A 1 110 ? 5.991 -10.705 -7.855 1.00 98.00 110 LYS A CA 1
ATOM 881 C C . LYS A 1 110 ? 5.208 -10.123 -6.673 1.00 98.00 110 LYS A C 1
ATOM 883 O O . LYS A 1 110 ? 5.487 -9.012 -6.217 1.00 98.00 110 LYS A O 1
ATOM 888 N N . LEU A 1 111 ? 4.239 -10.880 -6.160 1.00 98.31 111 LEU A N 1
ATOM 889 C CA . LEU A 1 111 ? 3.448 -10.499 -4.986 1.00 98.31 111 LEU A CA 1
ATOM 890 C C . LEU A 1 111 ? 4.182 -10.794 -3.674 1.00 98.31 111 LEU A C 1
ATOM 892 O O . LEU A 1 111 ? 5.017 -11.694 -3.619 1.00 98.31 111 LEU A O 1
ATOM 896 N N . SER A 1 112 ? 3.848 -10.048 -2.619 1.00 98.25 112 SER A N 1
ATOM 897 C CA . SER A 1 112 ? 4.348 -10.322 -1.266 1.00 98.25 112 SER A CA 1
ATOM 898 C C . SER A 1 112 ? 3.815 -11.667 -0.740 1.00 98.25 112 SER A C 1
ATOM 900 O O . SER A 1 112 ? 2.719 -12.080 -1.132 1.00 98.25 112 SER A O 1
ATOM 902 N N . PRO A 1 113 ? 4.542 -12.366 0.155 1.00 98.25 113 PRO A N 1
ATOM 903 C CA . PRO A 1 113 ? 4.131 -13.683 0.643 1.00 98.25 113 PRO A CA 1
ATOM 904 C C . PRO A 1 113 ? 2.699 -13.697 1.188 1.00 98.25 113 PRO A C 1
ATOM 906 O O . PRO A 1 113 ? 2.348 -12.850 2.000 1.00 98.25 113 PRO A O 1
ATOM 909 N N . GLY A 1 114 ? 1.883 -14.664 0.758 1.00 98.06 114 GLY A N 1
ATOM 910 C CA . GLY A 1 114 ? 0.479 -14.811 1.174 1.00 98.06 114 GLY A CA 1
ATOM 911 C C . GLY A 1 114 ? -0.548 -14.036 0.335 1.00 98.06 114 GLY A C 1
ATOM 912 O O . GLY A 1 114 ? -1.748 -14.195 0.558 1.00 98.06 114 GLY A O 1
ATOM 913 N N . MET A 1 115 ? -0.112 -13.224 -0.632 1.00 98.19 115 MET A N 1
ATOM 914 C CA . MET A 1 115 ? -0.997 -12.549 -1.586 1.00 98.19 115 MET A CA 1
ATOM 915 C C . MET A 1 115 ? -1.176 -13.358 -2.885 1.00 98.19 115 MET A C 1
ATOM 917 O O . MET A 1 115 ? -0.200 -13.928 -3.373 1.00 98.19 115 MET A O 1
ATOM 921 N N . PRO A 1 116 ? -2.371 -13.320 -3.514 1.00 97.75 116 PRO A N 1
ATOM 922 C CA . PRO A 1 116 ? -3.559 -12.547 -3.130 1.00 97.75 116 PRO A CA 1
ATOM 923 C C . PRO A 1 116 ? -4.481 -13.253 -2.113 1.00 97.75 116 PRO A C 1
ATOM 925 O O . PRO A 1 116 ? -5.518 -12.699 -1.746 1.00 97.75 116 PRO A O 1
ATOM 928 N N . GLU A 1 117 ? -4.157 -14.471 -1.665 1.00 98.06 117 GLU A N 1
ATOM 929 C CA . GLU A 1 117 ? -5.026 -15.315 -0.830 1.00 98.06 117 GLU A CA 1
ATOM 930 C C . GLU A 1 117 ? -5.456 -14.641 0.478 1.00 98.06 117 GLU A C 1
ATOM 932 O O . GLU A 1 117 ? -6.580 -14.867 0.939 1.00 98.06 117 GLU A O 1
ATOM 937 N N . PHE A 1 118 ? -4.595 -13.793 1.044 1.00 98.44 118 PHE A N 1
ATOM 938 C CA . PHE A 1 118 ? -4.859 -12.989 2.234 1.00 98.44 118 PHE A CA 1
ATOM 939 C C . PHE A 1 118 ? -6.233 -12.308 2.212 1.00 98.44 118 PHE A C 1
ATOM 941 O O . PHE A 1 118 ? -6.974 -12.414 3.188 1.00 98.44 118 PHE A O 1
ATOM 948 N N . PHE A 1 119 ? -6.623 -11.669 1.100 1.00 98.06 119 PHE A N 1
ATOM 949 C CA . PHE A 1 119 ? -7.898 -10.943 1.023 1.00 98.06 119 PHE A CA 1
ATOM 950 C C . PHE A 1 119 ? -9.099 -11.860 1.263 1.00 98.06 119 PHE A C 1
ATOM 952 O O . PHE A 1 119 ? -9.997 -11.550 2.048 1.00 98.06 119 PHE A O 1
ATOM 959 N N . ARG A 1 120 ? -9.093 -13.035 0.625 1.00 97.69 120 ARG A N 1
ATOM 960 C CA . ARG A 1 120 ? -10.163 -14.024 0.773 1.00 97.69 120 ARG A CA 1
ATOM 961 C C . ARG A 1 120 ? -10.197 -14.592 2.184 1.00 97.69 120 ARG A C 1
ATOM 963 O O . ARG A 1 120 ? -11.276 -14.779 2.747 1.00 97.69 120 ARG A O 1
ATOM 970 N N . LYS A 1 121 ? -9.027 -14.888 2.755 1.00 97.94 121 LYS A N 1
ATOM 971 C CA . LYS A 1 121 ? -8.923 -15.426 4.114 1.00 97.94 121 LYS A CA 1
ATOM 972 C C . LYS A 1 121 ? -9.417 -14.423 5.147 1.00 97.94 121 LYS A C 1
ATOM 974 O O . LYS A 1 121 ? -10.213 -14.802 5.999 1.00 97.94 121 LYS A O 1
ATOM 979 N N . LEU A 1 122 ? -9.044 -13.152 5.018 1.00 97.81 122 LEU A N 1
ATOM 980 C CA . LEU A 1 122 ? -9.492 -12.106 5.932 1.00 97.81 122 LEU A CA 1
ATOM 981 C C . LEU A 1 122 ? -11.010 -11.891 5.846 1.00 97.81 122 LEU A C 1
ATOM 983 O O . LEU A 1 122 ? -11.689 -11.870 6.869 1.00 97.81 122 LEU A O 1
ATOM 987 N N . LYS A 1 123 ? -11.579 -11.827 4.633 1.00 97.25 123 LYS A N 1
ATOM 988 C CA . LYS A 1 123 ? -13.042 -11.791 4.449 1.00 97.25 123 LYS A CA 1
ATOM 989 C C . LYS A 1 123 ? -13.742 -12.996 5.074 1.00 97.25 123 LYS A C 1
ATOM 991 O O . LYS A 1 123 ? -14.824 -12.854 5.637 1.00 97.25 123 LYS A O 1
ATOM 996 N N . LYS A 1 124 ? -13.147 -14.187 4.967 1.00 97.38 124 LYS A N 1
ATOM 997 C CA . LYS A 1 124 ? -13.692 -15.411 5.563 1.00 97.38 124 LYS A CA 1
ATOM 998 C C . LYS A 1 124 ? -13.657 -15.364 7.093 1.00 97.38 124 LYS A C 1
ATOM 1000 O O . LYS A 1 124 ? -14.657 -15.732 7.700 1.00 97.38 124 LYS A O 1
ATOM 1005 N N . GLU A 1 125 ? -12.559 -14.901 7.687 1.00 97.19 125 GLU A N 1
ATOM 1006 C CA . GLU A 1 125 ? -12.377 -14.782 9.145 1.00 97.19 125 GLU A CA 1
ATOM 1007 C C . GLU A 1 125 ? -13.430 -13.867 9.796 1.00 97.19 125 GLU A C 1
ATOM 1009 O O . GLU A 1 125 ? -13.955 -14.137 10.880 1.00 97.19 125 GLU A O 1
ATOM 1014 N N . TRP A 1 126 ? -13.804 -12.805 9.083 1.00 97.19 126 TRP A N 1
ATOM 1015 C CA . TRP A 1 126 ? -14.751 -11.797 9.557 1.00 97.19 126 TRP A CA 1
ATOM 1016 C C . TRP A 1 126 ? -16.184 -11.975 9.041 1.00 97.19 126 TRP A C 1
ATOM 1018 O O . TRP A 1 126 ? -17.069 -11.174 9.357 1.00 97.19 126 TRP A O 1
ATOM 1028 N N . LYS A 1 127 ? -16.454 -13.056 8.297 1.00 96.25 127 LYS A N 1
ATOM 1029 C CA . LYS A 1 127 ? -17.777 -13.340 7.734 1.00 96.25 127 LYS A CA 1
ATOM 1030 C C . LYS A 1 127 ? -18.831 -13.439 8.841 1.00 96.25 127 LYS A C 1
ATOM 1032 O O . LYS A 1 127 ? -18.707 -14.237 9.765 1.00 96.25 127 LYS A O 1
ATOM 1037 N N . GLY A 1 128 ? -19.900 -12.653 8.712 1.00 94.06 128 GLY A N 1
ATOM 1038 C CA . GLY A 1 128 ? -20.998 -12.605 9.685 1.00 94.06 128 GLY A CA 1
ATOM 1039 C C . GLY A 1 128 ? -20.742 -11.700 10.896 1.00 94.06 128 GLY A C 1
ATOM 1040 O O . GLY A 1 128 ? -21.654 -11.520 11.693 1.00 94.06 128 GLY A O 1
ATOM 1041 N N . LYS A 1 129 ? -19.541 -11.116 11.021 1.00 95.00 129 LYS A N 1
ATOM 1042 C CA . LYS A 1 129 ? -19.203 -10.109 12.042 1.00 95.00 129 LYS A CA 1
ATOM 1043 C C . LYS A 1 129 ? -19.148 -8.704 11.439 1.00 95.00 129 LYS A C 1
ATOM 1045 O O . LYS A 1 129 ? -19.686 -7.770 12.019 1.00 95.00 129 LYS A O 1
ATOM 1050 N N . CYS A 1 130 ? -18.514 -8.564 10.275 1.00 95.88 130 CYS A N 1
ATOM 1051 C CA . CYS A 1 130 ? -18.431 -7.315 9.524 1.00 95.88 130 CYS A CA 1
ATOM 1052 C C . CYS A 1 130 ? -18.228 -7.584 8.023 1.00 95.88 130 CYS A C 1
ATOM 1054 O O . CYS A 1 130 ? -17.874 -8.691 7.609 1.00 95.88 130 CYS A O 1
ATOM 1056 N N . GLU A 1 131 ? -18.462 -6.570 7.197 1.00 95.88 131 GLU A N 1
ATOM 1057 C CA . GLU A 1 131 ? -18.043 -6.551 5.800 1.00 95.88 131 GLU A CA 1
ATOM 1058 C C . GLU A 1 131 ? -16.604 -6.037 5.702 1.00 95.88 131 GLU A C 1
ATOM 1060 O O . GLU A 1 131 ? -16.278 -4.982 6.244 1.00 95.88 131 GLU A O 1
ATOM 1065 N N . ILE A 1 132 ? -15.742 -6.760 4.986 1.00 97.19 132 ILE A N 1
ATOM 1066 C CA . ILE A 1 132 ? -14.385 -6.303 4.672 1.00 97.19 132 ILE A CA 1
ATOM 1067 C C . ILE A 1 132 ? -14.352 -5.828 3.220 1.00 97.19 132 ILE A C 1
ATOM 1069 O O . ILE A 1 132 ? -14.563 -6.613 2.291 1.00 97.19 132 ILE A O 1
ATOM 1073 N N . GLU A 1 133 ? -14.050 -4.549 3.019 1.00 96.69 133 GLU A N 1
ATOM 1074 C CA . GLU A 1 133 ? -13.881 -3.937 1.703 1.00 96.69 133 GLU A CA 1
ATOM 1075 C C . GLU A 1 133 ? -12.401 -3.627 1.446 1.00 96.69 133 GLU A C 1
ATOM 1077 O O . GLU A 1 133 ? -11.720 -3.082 2.311 1.00 96.69 133 GLU A O 1
ATOM 1082 N N . HIS A 1 134 ? -11.889 -3.952 0.256 1.00 97.44 134 HIS A N 1
ATOM 1083 C CA . HIS A 1 134 ? -10.507 -3.657 -0.133 1.00 97.44 134 HIS A CA 1
ATOM 1084 C C . HIS A 1 134 ? -10.467 -2.689 -1.311 1.00 97.44 134 HIS A C 1
ATOM 1086 O O . HIS A 1 134 ? -11.039 -2.970 -2.362 1.00 97.44 134 HIS A O 1
ATOM 1092 N N . ASN A 1 135 ? -9.738 -1.587 -1.163 1.00 97.31 135 ASN A N 1
ATOM 1093 C CA . ASN A 1 135 ? -9.497 -0.604 -2.214 1.00 97.31 135 ASN A CA 1
ATOM 1094 C C . ASN A 1 135 ? -7.995 -0.375 -2.390 1.00 97.31 135 ASN A C 1
ATOM 1096 O O . ASN A 1 135 ? -7.244 -0.409 -1.418 1.00 97.31 135 ASN A O 1
ATOM 1100 N N . ILE A 1 136 ? -7.563 -0.113 -3.621 1.00 96.44 136 ILE A N 1
ATOM 1101 C CA . ILE A 1 136 ? -6.167 0.188 -3.954 1.00 96.44 136 ILE A CA 1
ATOM 1102 C C . ILE A 1 136 ? -6.071 1.645 -4.391 1.00 96.44 136 ILE A C 1
ATOM 1104 O O . ILE A 1 136 ? -6.805 2.061 -5.282 1.00 96.44 136 ILE A O 1
ATOM 1108 N N . ILE A 1 137 ? -5.146 2.405 -3.807 1.00 94.81 137 ILE A N 1
ATOM 1109 C CA . ILE A 1 137 ? -4.776 3.748 -4.265 1.00 94.81 137 ILE A CA 1
ATOM 1110 C C . ILE A 1 137 ? -3.276 3.746 -4.560 1.00 94.81 137 ILE A C 1
ATOM 1112 O O . ILE A 1 137 ? -2.461 3.661 -3.648 1.00 94.81 137 ILE A O 1
ATOM 1116 N N . SER A 1 138 ? -2.894 3.893 -5.826 1.00 91.94 138 SER A N 1
ATOM 1117 C CA . SER A 1 138 ? -1.502 3.776 -6.265 1.00 91.94 138 SER A CA 1
ATOM 1118 C C . SER A 1 138 ? -1.114 4.907 -7.211 1.00 91.94 138 SER A C 1
ATOM 1120 O O . SER A 1 138 ? -1.901 5.317 -8.051 1.00 91.94 138 SER A O 1
ATOM 1122 N N . VAL A 1 139 ? 0.132 5.379 -7.123 1.00 88.56 139 VAL A N 1
ATOM 1123 C CA . VAL A 1 139 ? 0.731 6.257 -8.156 1.00 88.56 139 VAL A CA 1
ATOM 1124 C C . VAL A 1 139 ? 1.174 5.477 -9.411 1.00 88.56 139 VAL A C 1
ATOM 1126 O O . VAL A 1 139 ? 1.684 6.039 -10.381 1.00 88.56 139 VAL A O 1
ATOM 1129 N N . GLY A 1 140 ? 1.000 4.157 -9.375 1.00 89.38 140 GLY A N 1
ATOM 1130 C CA . GLY A 1 140 ? 1.251 3.199 -10.436 1.00 89.38 140 GLY A CA 1
ATOM 1131 C C . GLY A 1 140 ? 0.424 3.385 -11.698 1.00 89.38 140 GLY A C 1
ATOM 1132 O O . GLY A 1 140 ? -0.525 4.165 -11.715 1.00 89.38 140 GLY A O 1
ATOM 1133 N N . LEU A 1 141 ? 0.748 2.613 -12.738 1.00 91.00 141 LEU A N 1
ATOM 1134 C CA . LEU A 1 141 ? -0.027 2.597 -13.977 1.00 91.00 141 LEU A CA 1
ATOM 1135 C C . LEU A 1 141 ? -1.195 1.621 -13.842 1.00 91.00 141 LEU A C 1
ATOM 1137 O O . LEU A 1 141 ? -0.996 0.428 -13.618 1.00 91.00 141 LEU A O 1
ATOM 1141 N N . LEU A 1 142 ? -2.414 2.107 -14.057 1.00 91.50 142 LEU A N 1
ATOM 1142 C CA . LEU A 1 142 ? -3.636 1.319 -13.929 1.00 91.50 142 LEU A CA 1
ATOM 1143 C C . LEU A 1 142 ? -3.593 -0.006 -14.722 1.00 91.50 142 LEU A C 1
ATOM 1145 O O . LEU A 1 142 ? -3.888 -1.032 -14.112 1.00 91.50 142 LEU A O 1
ATOM 1149 N N . PRO A 1 143 ? -3.148 -0.065 -15.998 1.00 93.12 143 PRO A N 1
ATOM 1150 C CA . PRO A 1 143 ? -3.112 -1.329 -16.741 1.00 93.12 143 PRO A CA 1
ATOM 1151 C C . PRO A 1 143 ? -2.209 -2.408 -16.117 1.00 93.12 143 PRO A C 1
ATOM 1153 O O . PRO A 1 143 ? -2.550 -3.588 -16.166 1.00 93.12 143 PRO A O 1
ATOM 1156 N N . LEU A 1 144 ? -1.085 -2.032 -15.492 1.00 96.19 144 LEU A N 1
ATOM 1157 C CA . LEU A 1 144 ? -0.208 -2.990 -14.801 1.00 96.19 144 LEU A CA 1
ATOM 1158 C C . LEU A 1 144 ? -0.927 -3.594 -13.585 1.00 96.19 144 LEU A C 1
ATOM 1160 O O . LEU A 1 144 ? -0.907 -4.810 -13.389 1.00 96.19 144 LEU A O 1
ATOM 1164 N N . ILE A 1 145 ? -1.624 -2.767 -12.801 1.00 96.75 145 ILE A N 1
ATOM 1165 C CA . ILE A 1 145 ? -2.400 -3.238 -11.646 1.00 96.75 145 ILE A CA 1
ATOM 1166 C C . ILE A 1 145 ? -3.590 -4.091 -12.104 1.00 96.75 145 ILE A C 1
ATOM 1168 O O . ILE A 1 145 ? -3.797 -5.169 -11.558 1.00 96.75 145 ILE A O 1
ATOM 1172 N N . GLU A 1 146 ? -4.338 -3.677 -13.131 1.00 95.69 146 GLU A N 1
ATOM 1173 C CA . GLU A 1 146 ? -5.474 -4.432 -13.693 1.00 95.69 146 GLU A CA 1
ATOM 1174 C C . GLU A 1 146 ? -5.090 -5.827 -14.209 1.00 95.69 146 GLU A C 1
ATOM 1176 O O . GLU A 1 146 ? -5.901 -6.761 -14.171 1.00 95.69 146 GLU A O 1
ATOM 1181 N N . GLY A 1 147 ? -3.868 -5.963 -14.732 1.00 96.94 147 GLY A N 1
ATOM 1182 C CA . GLY A 1 147 ? -3.313 -7.232 -15.195 1.00 96.94 147 GLY A CA 1
ATOM 1183 C C . GLY A 1 147 ? -2.873 -8.165 -14.066 1.00 96.94 147 GLY A C 1
ATOM 1184 O O . GLY A 1 147 ? -2.792 -9.373 -14.272 1.00 96.94 147 GLY A O 1
ATOM 1185 N N . SER A 1 148 ? -2.615 -7.625 -12.874 1.00 98.38 148 SER A N 1
ATOM 1186 C CA . SER A 1 148 ? -2.018 -8.365 -11.761 1.00 98.38 148 SER A CA 1
ATOM 1187 C C . SER A 1 148 ? -2.939 -9.419 -11.131 1.00 98.38 148 SER A C 1
ATOM 1189 O O . SER A 1 148 ? -4.168 -9.265 -11.144 1.00 98.38 148 SER A O 1
ATOM 1191 N N . PRO A 1 149 ? -2.379 -10.448 -10.458 1.00 98.12 149 PRO A N 1
ATOM 1192 C CA . PRO A 1 149 ? -3.191 -11.412 -9.716 1.00 98.12 149 PRO A CA 1
ATOM 1193 C C . PRO A 1 149 ? -4.001 -10.770 -8.574 1.00 98.12 149 PRO A C 1
ATOM 1195 O O . PRO A 1 149 ? -5.054 -11.287 -8.205 1.00 98.12 149 PRO A O 1
ATOM 1198 N N . ILE A 1 150 ? -3.564 -9.613 -8.056 1.00 98.06 150 ILE A N 1
ATOM 1199 C CA . ILE A 1 150 ? -4.305 -8.817 -7.067 1.00 98.06 150 ILE A CA 1
ATOM 1200 C C . ILE A 1 150 ? -5.643 -8.350 -7.649 1.00 98.06 150 ILE A C 1
ATOM 1202 O O . ILE A 1 150 ? -6.689 -8.611 -7.055 1.00 98.06 150 ILE A O 1
ATOM 1206 N N . ALA A 1 151 ? -5.641 -7.718 -8.826 1.00 95.44 151 ALA A N 1
ATOM 1207 C CA . ALA A 1 151 ? -6.875 -7.268 -9.473 1.00 95.44 151 ALA A CA 1
ATOM 1208 C C . ALA A 1 151 ? -7.744 -8.446 -9.944 1.00 95.44 151 ALA A C 1
ATOM 1210 O O . ALA A 1 151 ? -8.970 -8.390 -9.849 1.00 95.44 151 ALA A O 1
ATOM 1211 N N . LYS A 1 152 ? -7.124 -9.543 -10.403 1.00 97.31 152 LYS A N 1
ATOM 1212 C CA . LYS A 1 152 ? -7.836 -10.758 -10.842 1.00 97.31 152 LYS A CA 1
ATOM 1213 C C . LYS A 1 152 ? -8.390 -11.615 -9.700 1.00 97.31 152 LYS A C 1
ATOM 1215 O O . LYS A 1 152 ? -9.168 -12.526 -9.966 1.00 97.31 152 LYS A O 1
ATOM 1220 N N . SER A 1 153 ? -8.042 -11.320 -8.446 1.00 96.31 153 SER A N 1
ATOM 1221 C CA . SER A 1 153 ? -8.512 -12.072 -7.273 1.00 96.31 153 SER A CA 1
ATOM 1222 C C . SER A 1 153 ? -10.034 -12.047 -7.083 1.00 96.31 153 SER A C 1
ATOM 1224 O O . SER A 1 153 ? -10.580 -12.945 -6.443 1.00 96.31 153 SER A O 1
ATOM 1226 N N . GLY A 1 154 ? -10.710 -11.023 -7.619 1.00 95.19 154 GLY A N 1
ATOM 1227 C CA . GLY A 1 154 ? -12.129 -10.751 -7.374 1.00 95.19 154 GLY A CA 1
ATOM 1228 C C . GLY A 1 154 ? -12.407 -10.099 -6.016 1.00 95.19 154 GLY A C 1
ATOM 1229 O O . GLY A 1 154 ? -13.565 -9.895 -5.665 1.00 95.19 154 GLY A O 1
ATOM 1230 N N . GLU A 1 155 ? -11.366 -9.759 -5.248 1.00 96.94 155 GLU A N 1
ATOM 1231 C CA . GLU A 1 155 ? -11.521 -9.284 -3.870 1.00 96.94 155 GLU A CA 1
ATOM 1232 C C . GLU A 1 155 ? -11.470 -7.757 -3.723 1.00 96.94 155 GLU A C 1
ATOM 1234 O O . GLU A 1 155 ? -11.860 -7.237 -2.671 1.00 96.94 155 GLU A O 1
ATOM 1239 N N . ILE A 1 156 ? -11.023 -7.051 -4.765 1.00 95.94 156 ILE A N 1
ATOM 1240 C CA . ILE A 1 156 ? -10.828 -5.599 -4.785 1.00 95.94 156 ILE A CA 1
ATOM 1241 C C . ILE A 1 156 ? -12.096 -4.890 -5.266 1.00 95.94 156 ILE A C 1
ATOM 1243 O O . ILE A 1 156 ? -12.626 -5.194 -6.333 1.00 95.94 156 ILE A O 1
ATOM 1247 N N . LYS A 1 157 ? -12.564 -3.918 -4.484 1.00 93.56 157 LYS A N 1
ATOM 1248 C CA . LYS A 1 157 ? -13.741 -3.096 -4.779 1.00 93.56 157 LYS A CA 1
ATOM 1249 C C . LYS A 1 157 ? -13.435 -1.964 -5.757 1.00 93.56 157 LYS A C 1
ATOM 1251 O O . LYS A 1 157 ? -14.234 -1.716 -6.658 1.00 93.56 157 LYS A O 1
ATOM 1256 N N . GLY A 1 158 ? -12.305 -1.286 -5.571 1.00 91.25 158 GLY A N 1
ATOM 1257 C CA . GLY A 1 158 ? -11.889 -0.144 -6.381 1.00 91.25 158 GLY A CA 1
ATOM 1258 C C . GLY A 1 158 ? -10.373 -0.068 -6.534 1.00 91.25 158 GLY A C 1
ATOM 1259 O O . GLY A 1 158 ? -9.630 -0.355 -5.593 1.00 91.25 158 GLY A O 1
ATOM 1260 N N . ILE A 1 159 ? -9.921 0.318 -7.729 1.00 93.00 159 ILE A N 1
ATOM 1261 C CA . ILE A 1 159 ? -8.513 0.567 -8.055 1.00 93.00 159 ILE A CA 1
ATOM 1262 C C . ILE A 1 159 ? -8.404 2.003 -8.568 1.00 93.00 159 ILE A C 1
ATOM 1264 O O . ILE A 1 159 ? -8.962 2.338 -9.609 1.00 93.00 159 ILE A O 1
ATOM 1268 N N . PHE A 1 160 ? -7.677 2.839 -7.834 1.00 91.88 160 PHE A N 1
ATOM 1269 C CA . PHE A 1 160 ? -7.425 4.241 -8.151 1.00 91.88 160 PHE A CA 1
ATOM 1270 C C . PHE A 1 160 ? -5.941 4.396 -8.477 1.00 91.88 160 PHE A C 1
ATOM 1272 O O . PHE A 1 160 ? -5.098 4.444 -7.580 1.00 91.88 160 PHE A O 1
ATOM 1279 N N . ALA A 1 161 ? -5.619 4.407 -9.768 1.00 90.06 161 ALA A N 1
ATOM 1280 C CA . ALA A 1 161 ? -4.251 4.453 -10.271 1.00 90.06 161 ALA A CA 1
ATOM 1281 C C . ALA A 1 161 ? -4.158 5.281 -11.554 1.00 90.06 161 ALA A C 1
ATOM 1283 O O . ALA A 1 161 ? -5.181 5.593 -12.158 1.00 90.06 161 ALA A O 1
ATOM 1284 N N . THR A 1 162 ? -2.940 5.639 -11.962 1.00 87.06 162 THR A N 1
ATOM 1285 C CA . THR A 1 162 ? -2.685 6.500 -13.124 1.00 87.06 162 THR A CA 1
ATOM 1286 C C . THR A 1 162 ? -3.094 5.792 -14.418 1.00 87.06 162 THR A C 1
ATOM 1288 O O . THR A 1 162 ? -2.454 4.807 -14.800 1.00 87.06 162 THR A O 1
ATOM 1291 N N . PRO A 1 163 ? -4.132 6.259 -15.126 1.00 81.94 163 PRO A N 1
ATOM 1292 C CA . PRO A 1 163 ? -4.503 5.696 -16.413 1.00 81.94 163 PRO A CA 1
ATOM 1293 C C . PRO A 1 163 ? -3.512 6.133 -17.501 1.00 81.94 163 PRO A C 1
ATOM 1295 O O . PRO A 1 163 ? -2.852 7.164 -17.397 1.00 81.94 163 PRO A O 1
ATOM 1298 N N . LEU A 1 164 ? -3.425 5.348 -18.575 1.00 74.19 164 LEU A N 1
ATOM 1299 C CA . LEU A 1 164 ? -2.715 5.722 -19.803 1.00 74.19 164 LEU A CA 1
ATOM 1300 C C . LEU A 1 164 ? -3.732 5.932 -20.926 1.00 74.19 164 LEU A C 1
ATOM 1302 O O . LEU A 1 164 ? -3.808 5.141 -21.869 1.00 74.19 164 LEU A O 1
ATOM 1306 N N . PHE A 1 165 ? -4.561 6.967 -20.786 1.00 62.75 165 PHE A N 1
ATOM 1307 C CA . PHE A 1 165 ? -5.507 7.351 -21.832 1.00 62.75 165 PHE A CA 1
ATOM 1308 C C . PHE A 1 165 ? -4.766 7.811 -23.093 1.00 62.75 165 PHE A C 1
ATOM 1310 O O . PHE A 1 165 ? -3.691 8.405 -23.014 1.00 62.75 165 PHE A O 1
ATOM 1317 N N . ASP A 1 166 ? -5.336 7.499 -24.259 1.00 61.62 166 ASP A N 1
ATOM 1318 C CA . ASP A 1 166 ? -4.866 7.949 -25.577 1.00 61.62 166 ASP A CA 1
ATOM 1319 C C . ASP A 1 166 ? -3.395 7.653 -25.916 1.00 61.62 166 ASP A C 1
ATOM 1321 O O . ASP A 1 166 ? -2.793 8.310 -26.771 1.00 61.62 166 ASP A O 1
ATOM 1325 N N . LEU A 1 167 ? -2.831 6.600 -25.310 1.00 64.56 167 LEU A N 1
ATOM 1326 C CA . LEU A 1 167 ? -1.446 6.169 -25.517 1.00 64.56 167 LEU A CA 1
ATOM 1327 C C . LEU A 1 167 ? -1.084 6.046 -27.005 1.00 64.56 167 LEU A C 1
ATOM 1329 O O . LEU A 1 167 ? -0.045 6.536 -27.437 1.00 64.56 167 LEU A O 1
ATOM 1333 N N . ASN A 1 168 ? -1.975 5.462 -27.809 1.00 60.31 168 ASN A N 1
ATOM 1334 C CA . ASN A 1 168 ? -1.767 5.295 -29.249 1.00 60.31 168 ASN A CA 1
ATOM 1335 C C . ASN A 1 168 ? -1.632 6.634 -29.986 1.00 60.31 168 ASN A C 1
ATOM 1337 O O . ASN A 1 168 ? -0.797 6.759 -30.879 1.00 60.31 168 ASN A O 1
ATOM 1341 N N . SER A 1 169 ? -2.420 7.639 -29.609 1.00 60.19 169 SER A N 1
ATOM 1342 C CA . SER A 1 169 ? -2.384 8.960 -30.236 1.00 60.19 169 SER A CA 1
ATOM 1343 C C . SER A 1 169 ? -1.151 9.761 -29.809 1.00 60.19 169 SER A C 1
ATOM 1345 O O . SER A 1 169 ? -0.554 10.461 -30.627 1.00 60.19 169 SER A O 1
ATOM 1347 N N . PHE A 1 170 ? -0.728 9.613 -28.550 1.00 65.44 170 PHE A N 1
ATOM 1348 C CA . PHE A 1 170 ? 0.519 10.176 -28.029 1.00 65.44 170 PHE A CA 1
ATOM 1349 C C . PHE A 1 170 ? 1.763 9.588 -28.725 1.00 65.44 170 PHE A C 1
ATOM 1351 O O . PHE A 1 170 ? 2.700 10.328 -29.046 1.00 65.44 170 PHE A O 1
ATOM 1358 N N . LEU A 1 171 ? 1.774 8.274 -28.991 1.00 64.12 171 LEU A N 1
ATOM 1359 C CA . LEU A 1 171 ? 2.865 7.596 -29.706 1.00 64.12 171 LEU A CA 1
ATOM 1360 C C . LEU A 1 171 ? 2.932 7.982 -31.193 1.00 64.12 171 LEU A C 1
ATOM 1362 O O . LEU A 1 171 ? 4.004 7.925 -31.786 1.00 64.12 171 LEU A O 1
ATOM 1366 N N . GLN A 1 172 ? 1.820 8.429 -31.784 1.00 67.50 172 GLN A N 1
ATOM 1367 C CA . GLN A 1 172 ? 1.738 8.902 -33.175 1.00 67.50 172 GLN A CA 1
ATOM 1368 C C . GLN A 1 172 ? 2.156 10.375 -33.364 1.00 67.50 172 GLN A C 1
ATOM 1370 O O . GLN A 1 172 ? 1.969 10.934 -34.441 1.00 67.50 172 GLN A O 1
ATOM 1375 N N . GLY A 1 173 ? 2.744 11.010 -32.343 1.00 60.97 173 GLY A N 1
ATOM 1376 C CA . GLY A 1 173 ? 3.402 12.315 -32.481 1.00 60.97 173 GLY A CA 1
ATOM 1377 C C . GLY A 1 173 ? 2.543 13.539 -32.162 1.00 60.97 173 GLY A C 1
ATOM 1378 O O . GLY A 1 173 ? 3.012 14.658 -32.350 1.00 60.97 173 GLY A O 1
ATOM 1379 N N . LYS A 1 174 ? 1.324 13.362 -31.643 1.00 62.75 174 LYS A N 1
ATOM 1380 C CA . LYS A 1 174 ? 0.547 14.483 -31.090 1.00 62.75 174 LYS A CA 1
ATOM 1381 C C . LYS A 1 174 ? 1.131 14.932 -29.745 1.00 62.75 174 LYS A C 1
ATOM 1383 O O . LYS A 1 174 ? 1.631 14.095 -28.983 1.00 62.75 174 LYS A O 1
ATOM 1388 N N . ASP A 1 175 ? 1.110 16.235 -29.463 1.00 60.59 175 ASP A N 1
ATOM 1389 C CA . ASP A 1 175 ? 1.815 16.816 -28.312 1.00 60.59 175 ASP A CA 1
ATOM 1390 C C . ASP A 1 175 ? 1.149 16.432 -26.976 1.00 60.59 175 ASP A C 1
ATOM 1392 O O . ASP A 1 175 ? -0.066 16.328 -26.883 1.00 60.59 175 ASP A O 1
ATOM 1396 N N . LEU A 1 176 ? 1.943 16.235 -25.915 1.00 55.06 176 LEU A N 1
ATOM 1397 C CA . LEU A 1 176 ? 1.432 15.993 -24.555 1.00 55.06 176 LEU A CA 1
ATOM 1398 C C . LEU A 1 176 ? 0.576 17.145 -24.045 1.00 55.06 176 LEU A C 1
ATOM 1400 O O . LEU A 1 176 ? -0.328 16.908 -23.255 1.00 55.06 176 LEU A O 1
ATOM 1404 N N . SER A 1 177 ? 0.883 18.371 -24.473 1.00 54.00 177 SER A N 1
ATOM 1405 C CA . SER A 1 177 ? 0.121 19.569 -24.113 1.00 54.00 177 SER A CA 1
ATOM 1406 C C . SER A 1 177 ? -1.309 19.552 -24.672 1.00 54.00 177 SER A C 1
ATOM 1408 O O . SER A 1 177 ? -2.194 20.188 -24.104 1.00 54.00 177 SER A O 1
ATOM 1410 N N . GLU A 1 178 ? -1.547 18.780 -25.737 1.00 47.97 178 GLU A N 1
ATOM 1411 C CA . GLU A 1 178 ? -2.858 18.586 -26.362 1.00 47.97 178 GLU A CA 1
ATOM 1412 C C . GLU A 1 178 ? -3.670 17.461 -25.696 1.00 47.97 178 GLU A C 1
ATOM 1414 O O . GLU A 1 178 ? -4.851 17.296 -26.003 1.00 47.97 178 GLU A O 1
ATOM 1419 N N . TYR A 1 179 ? -3.070 16.704 -24.766 1.00 52.50 179 TYR A N 1
ATOM 1420 C CA . TYR A 1 179 ? -3.740 15.647 -24.011 1.00 52.50 179 TYR A CA 1
ATOM 1421 C C . TYR A 1 179 ? -3.853 15.989 -22.532 1.00 52.50 179 TYR A C 1
ATOM 1423 O O . TYR A 1 179 ? -2.869 16.211 -21.830 1.00 52.50 179 TYR A O 1
ATOM 1431 N N . ASN A 1 180 ? -5.057 15.810 -21.997 1.00 51.19 180 ASN A N 1
ATOM 1432 C CA . ASN A 1 180 ? -5.304 15.713 -20.559 1.00 51.19 180 ASN A CA 1
ATOM 1433 C C . ASN A 1 180 ? -4.668 14.456 -19.911 1.00 51.19 180 ASN A C 1
ATOM 1435 O O . ASN A 1 180 ? -4.978 14.144 -18.766 1.00 51.19 180 ASN A O 1
ATOM 1439 N N . ALA A 1 181 ? -3.749 13.744 -20.580 1.00 49.31 181 ALA A N 1
ATOM 1440 C CA . ALA A 1 181 ? -3.130 12.498 -20.109 1.00 49.31 181 ALA A CA 1
ATOM 1441 C C . ALA A 1 181 ? -2.406 12.637 -18.755 1.00 49.31 181 ALA A C 1
ATOM 1443 O O . ALA A 1 181 ? -2.250 11.656 -18.034 1.00 49.31 181 ALA A O 1
ATOM 1444 N N . MET A 1 182 ? -1.991 13.855 -18.387 1.00 54.22 182 MET A N 1
ATOM 1445 C CA . MET A 1 182 ? -1.399 14.147 -17.077 1.00 54.22 182 MET A CA 1
ATOM 1446 C C . MET A 1 182 ? -2.422 14.571 -16.009 1.00 54.22 182 MET A C 1
ATOM 1448 O O . MET A 1 182 ? -2.077 14.604 -14.830 1.00 54.22 182 MET A O 1
ATOM 1452 N N . SER A 1 183 ? -3.659 14.907 -16.394 1.00 56.91 183 SER A N 1
ATOM 1453 C CA . SER A 1 183 ? -4.694 15.396 -15.468 1.00 56.91 183 SER A CA 1
ATOM 1454 C C . SER A 1 183 ? -5.222 14.305 -14.532 1.00 56.91 183 SER A C 1
ATOM 1456 O O . SER A 1 183 ? -5.515 14.590 -13.373 1.00 56.91 183 SER A O 1
ATOM 1458 N N . ASP A 1 184 ? -5.216 13.050 -14.990 1.00 65.50 184 ASP A N 1
ATOM 1459 C CA . ASP A 1 184 ? -5.689 11.889 -14.228 1.00 65.50 184 ASP A CA 1
ATOM 1460 C C . ASP A 1 184 ? -4.563 11.143 -13.492 1.00 65.50 184 ASP A C 1
ATOM 1462 O O . ASP A 1 184 ? -4.780 10.080 -12.904 1.00 65.50 184 ASP A O 1
ATOM 1466 N N . VAL A 1 185 ? -3.335 11.678 -13.506 1.00 75.19 185 VAL A N 1
ATOM 1467 C CA . VAL A 1 185 ? -2.195 11.049 -12.831 1.00 75.19 185 VAL A CA 1
ATOM 1468 C C . VAL A 1 185 ? -2.429 11.036 -11.327 1.00 75.19 185 VAL A C 1
ATOM 1470 O O . VAL A 1 185 ? -2.598 12.073 -10.676 1.00 75.19 185 VAL A O 1
ATOM 1473 N N . VAL A 1 186 ? -2.376 9.842 -10.744 1.00 75.81 186 VAL A N 1
ATOM 1474 C CA . VAL A 1 186 ? -2.413 9.691 -9.295 1.00 75.81 186 VAL A CA 1
ATOM 1475 C C . VAL A 1 186 ? -1.040 10.056 -8.747 1.00 75.81 186 VAL A C 1
ATOM 1477 O O . VAL A 1 186 ? -0.010 9.511 -9.134 1.00 75.81 186 VAL A O 1
ATOM 1480 N N . SER A 1 187 ? -1.026 11.014 -7.832 1.00 79.50 187 SER A N 1
ATOM 1481 C CA . SER A 1 187 ? 0.168 11.566 -7.210 1.00 79.50 187 SER A CA 1
ATOM 1482 C C . SER A 1 187 ? 0.060 11.476 -5.687 1.00 79.50 187 SER A C 1
ATOM 1484 O O . SER A 1 187 ? -1.048 11.389 -5.145 1.00 79.50 187 SER A O 1
ATOM 1486 N N . PRO A 1 188 ? 1.182 11.596 -4.953 1.00 78.06 188 PRO A N 1
ATOM 1487 C CA . PRO A 1 188 ? 1.160 11.656 -3.489 1.00 78.06 188 PRO A CA 1
ATOM 1488 C C . PRO A 1 188 ? 0.191 12.710 -2.916 1.00 78.06 188 PRO A C 1
ATOM 1490 O O . PRO A 1 188 ? -0.274 12.587 -1.783 1.00 78.06 188 PRO A O 1
ATOM 1493 N N . PHE A 1 189 ? -0.114 13.760 -3.686 1.00 73.50 189 PHE A N 1
ATOM 1494 C CA . PHE A 1 189 ? -0.986 14.857 -3.270 1.00 73.50 189 PHE A CA 1
ATOM 1495 C C . PHE A 1 189 ? -2.476 14.540 -3.424 1.00 73.50 189 PHE A C 1
ATOM 1497 O O . PHE A 1 189 ? -3.264 14.965 -2.580 1.00 73.50 189 PHE A O 1
ATOM 1504 N N . ASN A 1 190 ? -2.870 13.788 -4.458 1.00 80.50 190 ASN A N 1
ATOM 1505 C CA . ASN A 1 190 ? -4.281 13.493 -4.728 1.00 80.50 190 ASN A CA 1
ATOM 1506 C C . ASN A 1 190 ? -4.744 12.118 -4.209 1.00 80.50 190 ASN A C 1
ATOM 1508 O O . ASN A 1 190 ? -5.951 11.889 -4.176 1.00 80.50 190 ASN A O 1
ATOM 1512 N N . LYS A 1 191 ? -3.851 11.257 -3.682 1.00 89.12 191 LYS A N 1
ATOM 1513 C CA . LYS A 1 191 ? -4.237 10.018 -2.964 1.00 89.12 191 LYS A CA 1
ATOM 1514 C C . LYS A 1 191 ? -5.316 10.267 -1.896 1.00 89.12 191 LYS A C 1
ATOM 1516 O O . LYS A 1 191 ? -6.276 9.512 -1.788 1.00 89.12 191 LYS A O 1
ATOM 1521 N N . THR A 1 192 ? -5.208 11.374 -1.159 1.00 89.81 192 THR A N 1
ATOM 1522 C CA . THR A 1 192 ? -6.198 11.780 -0.147 1.00 89.81 192 THR A CA 1
ATOM 1523 C C . THR A 1 192 ? -7.594 12.009 -0.734 1.00 89.81 192 THR A C 1
ATOM 1525 O O . THR A 1 192 ? -8.587 11.690 -0.084 1.00 89.81 192 THR A O 1
ATOM 1528 N N . ALA A 1 193 ? -7.696 12.539 -1.958 1.00 88.31 193 ALA A N 1
ATOM 1529 C CA . ALA A 1 193 ? -8.985 12.758 -2.609 1.00 88.31 193 ALA A CA 1
ATOM 1530 C C . ALA A 1 193 ? -9.698 11.424 -2.876 1.00 88.31 193 ALA A C 1
ATOM 1532 O O . ALA A 1 193 ? -10.902 11.320 -2.668 1.00 88.31 193 ALA A O 1
ATOM 1533 N N . TYR A 1 194 ? -8.966 10.377 -3.257 1.00 89.94 194 TYR A N 1
ATOM 1534 C CA . TYR A 1 194 ? -9.539 9.039 -3.426 1.00 89.94 194 TYR A CA 1
ATOM 1535 C C . TYR A 1 194 ? -9.992 8.426 -2.098 1.00 89.94 194 TYR A C 1
ATOM 1537 O O . TYR A 1 194 ? -11.094 7.892 -2.028 1.00 89.94 194 TYR A O 1
ATOM 1545 N N . THR A 1 195 ? -9.229 8.597 -1.014 1.00 92.50 195 THR A N 1
ATOM 1546 C CA . THR A 1 195 ? -9.670 8.205 0.339 1.00 92.50 195 THR A CA 1
ATOM 1547 C C . THR A 1 195 ? -10.990 8.883 0.7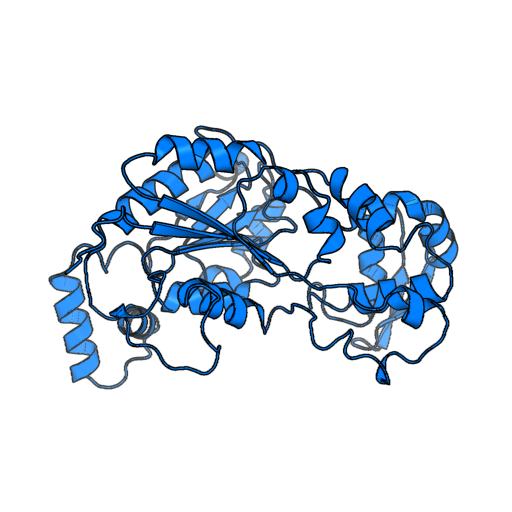30 1.00 92.50 195 THR A C 1
ATOM 1549 O O . THR A 1 195 ? -11.879 8.234 1.279 1.00 92.50 195 THR A O 1
ATOM 1552 N N . ILE A 1 196 ? -11.160 10.169 0.398 1.00 90.38 196 ILE A N 1
ATOM 1553 C CA . ILE A 1 196 ? -12.419 10.898 0.623 1.00 90.38 196 ILE A CA 1
ATOM 1554 C C . ILE A 1 196 ? -13.549 10.330 -0.245 1.00 90.38 196 ILE A C 1
ATOM 1556 O O . ILE A 1 196 ? -14.653 10.136 0.257 1.00 90.38 196 ILE A O 1
ATOM 1560 N N . GLN A 1 197 ? -13.299 10.039 -1.525 1.00 88.56 197 GLN A N 1
ATOM 1561 C CA . GLN A 1 197 ? -14.307 9.440 -2.412 1.00 88.56 197 GLN A CA 1
ATOM 1562 C C . GLN A 1 197 ? -14.774 8.076 -1.908 1.00 88.56 197 GLN A C 1
ATOM 1564 O O . GLN A 1 197 ? -15.976 7.815 -1.906 1.00 88.56 197 GLN A O 1
ATOM 1569 N N . ILE A 1 198 ? -13.846 7.232 -1.446 1.00 90.81 198 ILE A N 1
ATOM 1570 C CA . ILE A 1 198 ? -14.160 5.931 -0.846 1.00 90.81 198 ILE A CA 1
ATOM 1571 C C . ILE A 1 198 ? -15.044 6.130 0.388 1.00 90.81 198 ILE A C 1
ATOM 1573 O O . ILE A 1 198 ? -16.100 5.514 0.483 1.00 90.81 198 ILE A O 1
ATOM 1577 N N . ALA A 1 199 ? -14.683 7.055 1.286 1.00 89.00 199 ALA A N 1
ATOM 1578 C CA . ALA A 1 199 ? -15.498 7.363 2.463 1.00 89.00 199 ALA A CA 1
ATOM 1579 C C . ALA A 1 199 ? -16.931 7.795 2.093 1.00 89.00 199 ALA A C 1
ATOM 1581 O O . ALA A 1 199 ? -17.887 7.471 2.794 1.00 89.00 199 ALA A O 1
ATOM 1582 N N . LYS A 1 200 ? -17.082 8.520 0.980 1.00 85.81 200 LYS A N 1
ATOM 1583 C CA . LY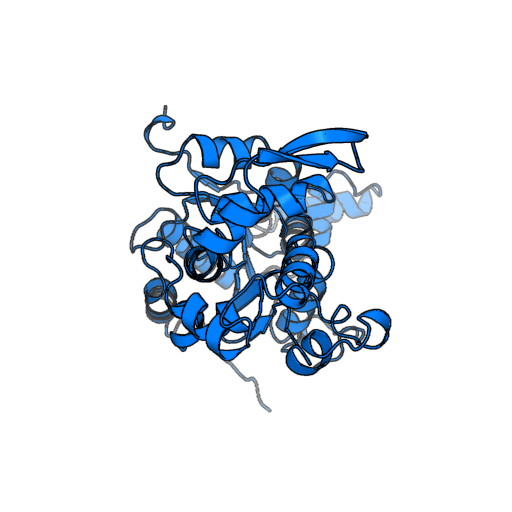S A 1 200 ? -18.366 8.997 0.447 1.00 85.81 200 LYS A CA 1
ATOM 1584 C C . LYS A 1 200 ? -19.127 7.961 -0.400 1.00 85.81 200 LYS A C 1
ATOM 1586 O O . LYS A 1 200 ? -20.188 8.281 -0.926 1.00 85.81 200 LYS A O 1
ATOM 1591 N N . GLY A 1 201 ? -18.596 6.751 -0.585 1.00 81.56 201 GLY A N 1
ATOM 1592 C CA . GLY A 1 201 ? -19.253 5.689 -1.352 1.00 81.56 201 GLY A CA 1
ATOM 1593 C C . GLY A 1 201 ? -19.171 5.840 -2.875 1.00 81.56 201 GLY A C 1
ATOM 1594 O O . GLY A 1 201 ? -20.016 5.294 -3.583 1.00 81.56 201 GLY A O 1
ATOM 1595 N N . LEU A 1 202 ? -18.183 6.583 -3.395 1.00 76.75 202 LEU A N 1
ATOM 1596 C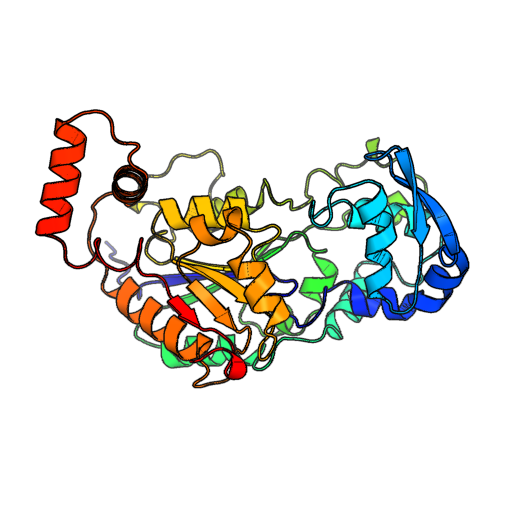 CA . LEU A 1 202 ? -17.849 6.737 -4.828 1.00 76.75 202 LEU A CA 1
ATOM 1597 C C . LEU A 1 202 ? -18.932 7.345 -5.743 1.00 76.75 202 LEU A C 1
ATOM 1599 O O . LEU A 1 202 ? -18.683 7.546 -6.928 1.00 76.75 202 LEU A O 1
ATOM 1603 N N . LYS A 1 203 ? -20.125 7.643 -5.224 1.00 64.69 203 LYS A N 1
ATOM 1604 C CA . LYS A 1 203 ? -21.252 8.212 -5.989 1.00 64.69 203 LYS A CA 1
ATOM 1605 C C . LYS A 1 203 ? -21.361 9.730 -5.866 1.00 64.69 203 LYS A C 1
ATOM 1607 O O . LYS A 1 203 ? -22.073 10.365 -6.637 1.00 64.69 203 LYS A O 1
ATOM 1612 N N . GLU A 1 204 ? -20.694 10.300 -4.872 1.00 59.38 204 GLU A N 1
ATOM 1613 C CA . GLU A 1 204 ? -20.861 11.692 -4.471 1.00 59.38 204 GLU A CA 1
ATOM 1614 C C . GLU A 1 204 ? -19.721 12.570 -4.985 1.00 59.38 204 GLU A C 1
ATOM 1616 O O . GLU A 1 204 ? -18.562 12.156 -5.037 1.00 59.38 204 GLU A O 1
ATOM 1621 N N . ASN A 1 205 ? -20.043 13.826 -5.303 1.00 58.81 205 ASN A N 1
ATOM 1622 C CA . ASN A 1 205 ? -19.043 14.815 -5.695 1.00 58.81 205 ASN A CA 1
ATOM 1623 C C . ASN A 1 205 ? -18.025 15.041 -4.552 1.00 58.81 205 ASN A C 1
ATOM 1625 O O . ASN A 1 205 ? -18.385 15.176 -3.372 1.00 58.81 205 ASN A O 1
ATOM 1629 N N . LEU A 1 206 ? -16.741 15.107 -4.910 1.00 66.00 206 LEU A N 1
ATOM 1630 C CA . LEU A 1 206 ? -15.628 15.405 -4.009 1.00 66.00 206 LEU A CA 1
ATOM 1631 C C . LEU A 1 206 ? -15.829 16.682 -3.183 1.00 66.00 206 LEU A C 1
ATOM 1633 O O . LEU A 1 206 ? -15.514 16.666 -1.992 1.00 66.00 206 LEU A O 1
ATOM 1637 N N . ASP A 1 207 ? -16.427 17.725 -3.755 1.00 66.25 207 ASP A N 1
ATOM 1638 C CA . ASP A 1 207 ? -16.589 19.032 -3.103 1.00 66.25 207 ASP A CA 1
ATOM 1639 C C . ASP A 1 207 ? -17.822 19.116 -2.190 1.00 66.25 207 ASP A C 1
ATOM 1641 O O . ASP A 1 207 ? -17.966 20.043 -1.392 1.00 66.25 207 ASP A O 1
ATOM 1645 N N . LYS A 1 208 ? -18.723 18.129 -2.254 1.00 61.66 208 LYS A N 1
ATOM 1646 C CA . LYS A 1 208 ? -19.936 18.109 -1.428 1.00 61.66 208 LYS A CA 1
ATOM 1647 C C . LYS A 1 208 ? -19.591 17.810 0.032 1.00 61.66 208 LYS A C 1
ATOM 1649 O O . LYS A 1 208 ? -19.064 16.742 0.341 1.00 61.66 208 LYS A O 1
ATOM 1654 N N . ILE A 1 209 ? -19.907 18.719 0.949 1.00 69.94 209 ILE A N 1
ATOM 1655 C CA . ILE A 1 209 ? -19.782 18.456 2.388 1.00 69.94 209 ILE A CA 1
ATOM 1656 C C . ILE A 1 209 ? -20.946 17.554 2.809 1.00 69.94 209 ILE A C 1
ATOM 1658 O O . ILE A 1 209 ? -22.105 17.900 2.594 1.00 69.94 209 ILE A O 1
ATOM 1662 N N . LEU A 1 210 ? -20.625 16.398 3.390 1.00 67.56 210 LEU A N 1
ATOM 1663 C CA . LEU A 1 210 ? -21.597 15.448 3.929 1.00 67.56 210 LEU A CA 1
ATOM 1664 C C . LEU A 1 210 ? -21.616 15.529 5.457 1.00 67.56 210 LEU A C 1
ATOM 1666 O O . LEU A 1 210 ? -20.570 15.743 6.082 1.00 67.56 210 LEU A O 1
ATOM 1670 N N . ARG A 1 211 ? -22.787 15.318 6.064 1.00 66.50 211 ARG A N 1
ATOM 1671 C CA . ARG A 1 211 ? -22.889 15.011 7.497 1.00 66.50 211 ARG A CA 1
ATOM 1672 C C . ARG A 1 211 ? -22.204 13.676 7.770 1.00 66.50 211 ARG A C 1
ATOM 1674 O O . ARG A 1 211 ? -22.150 12.819 6.895 1.00 66.50 211 ARG A O 1
ATOM 1681 N N . HIS A 1 212 ? -21.723 13.470 8.996 1.00 63.16 212 HIS A N 1
ATOM 1682 C CA . HIS A 1 212 ? -21.045 12.221 9.376 1.00 63.16 212 HIS A CA 1
ATOM 1683 C C . HIS A 1 212 ? -21.891 10.969 9.078 1.00 63.16 212 HIS A C 1
ATOM 1685 O O . HIS A 1 212 ? -21.363 9.980 8.588 1.00 63.16 212 HIS A O 1
ATOM 1691 N N . SER A 1 213 ? -23.210 11.051 9.277 1.00 65.94 213 SER A N 1
ATOM 1692 C CA . SER A 1 213 ? -24.173 9.977 8.989 1.00 65.94 213 SER A CA 1
ATOM 1693 C C . SER A 1 213 ? -24.435 9.716 7.500 1.00 65.94 213 SER A C 1
ATOM 1695 O O . SER A 1 213 ? -25.078 8.727 7.168 1.00 65.94 213 SER A O 1
ATOM 1697 N N . GLU A 1 214 ? -23.982 10.595 6.605 1.00 70.19 214 GLU A N 1
ATOM 1698 C CA . GLU A 1 214 ? -24.165 10.467 5.153 1.00 70.19 214 GLU A CA 1
ATOM 1699 C C . GLU A 1 214 ? -22.947 9.844 4.461 1.00 70.19 214 GLU A C 1
ATOM 1701 O O . GLU A 1 214 ? -22.992 9.577 3.262 1.00 70.19 214 GLU A O 1
ATOM 1706 N N . TYR A 1 215 ? -21.852 9.620 5.194 1.00 74.88 215 TYR A N 1
ATOM 1707 C CA . TYR A 1 215 ? -20.717 8.863 4.677 1.00 74.88 215 TYR A CA 1
ATOM 1708 C C . TYR A 1 215 ? -21.088 7.383 4.555 1.00 74.88 215 TYR A C 1
ATOM 1710 O O . TYR A 1 215 ? -21.624 6.791 5.487 1.00 74.88 215 TYR A O 1
ATOM 1718 N N . ASP A 1 216 ? -20.737 6.770 3.423 1.00 78.19 216 ASP A N 1
ATOM 1719 C CA . ASP A 1 216 ? -20.878 5.322 3.222 1.00 78.19 216 ASP A CA 1
ATOM 1720 C C . ASP A 1 216 ? -19.946 4.532 4.148 1.00 78.19 216 ASP A C 1
ATOM 1722 O O . ASP A 1 216 ? -20.245 3.406 4.539 1.00 78.19 216 ASP A O 1
ATOM 1726 N N . SER A 1 217 ? -18.801 5.122 4.503 1.00 81.38 217 SER A N 1
ATOM 1727 C CA . SER A 1 217 ? -17.802 4.490 5.358 1.00 81.38 217 SER A CA 1
ATOM 1728 C C . SER A 1 217 ? -17.217 5.468 6.374 1.00 81.38 217 SER A C 1
ATOM 1730 O O . SER A 1 217 ? -16.753 6.557 6.034 1.00 81.38 217 SER A O 1
ATOM 1732 N N . ASN A 1 218 ? -17.183 5.050 7.641 1.00 87.88 218 ASN A N 1
ATOM 1733 C CA . ASN A 1 218 ? -16.615 5.826 8.740 1.00 87.88 218 ASN A CA 1
ATOM 1734 C C . ASN A 1 218 ? -15.082 5.697 8.760 1.00 87.88 218 ASN A C 1
ATOM 1736 O O . ASN A 1 218 ? -14.552 4.589 8.821 1.00 87.88 218 ASN A O 1
ATOM 1740 N N . TYR A 1 219 ? -14.357 6.819 8.799 1.00 90.19 219 TYR A N 1
ATOM 1741 C CA . TYR A 1 219 ? -12.892 6.826 8.904 1.00 90.19 219 TYR A CA 1
ATOM 1742 C C . TYR A 1 219 ? -12.361 6.058 10.129 1.00 90.19 219 TYR A C 1
ATOM 1744 O O . TYR A 1 219 ? -11.318 5.409 10.030 1.00 90.19 219 TYR A O 1
ATOM 1752 N N . LYS A 1 220 ? -13.095 6.030 11.255 1.00 90.38 220 LYS A N 1
ATOM 1753 C CA . LYS A 1 220 ? -12.757 5.200 12.433 1.00 90.38 220 LYS A CA 1
ATOM 1754 C C . LYS A 1 220 ? -12.688 3.703 12.103 1.00 90.38 220 LYS A C 1
ATOM 1756 O O . LYS A 1 220 ? -11.951 2.968 12.755 1.00 90.38 220 LYS A O 1
ATOM 1761 N N . LYS A 1 221 ? -13.386 3.263 11.053 1.00 93.00 221 LYS A N 1
ATOM 1762 C CA . LYS A 1 221 ? -13.434 1.885 10.543 1.00 93.00 221 LYS A CA 1
ATOM 1763 C C . LYS A 1 221 ? -12.540 1.672 9.307 1.00 93.00 221 LYS A C 1
ATOM 1765 O O . LYS A 1 221 ? -12.630 0.642 8.647 1.00 93.00 221 LYS A O 1
ATOM 1770 N N . MET A 1 222 ? -11.638 2.617 9.017 1.00 95.56 222 MET A N 1
ATOM 1771 C CA . MET A 1 222 ? -10.643 2.493 7.948 1.00 95.56 222 MET A CA 1
ATOM 1772 C C . MET A 1 222 ? -9.285 1.998 8.451 1.00 95.56 222 MET A C 1
ATOM 1774 O O . MET A 1 222 ? -8.835 2.355 9.550 1.00 95.56 222 MET A O 1
ATOM 1778 N N . ILE A 1 223 ? -8.620 1.219 7.600 1.00 97.00 223 ILE A N 1
ATOM 1779 C CA . ILE A 1 223 ? -7.250 0.726 7.751 1.00 97.00 223 ILE A CA 1
ATOM 1780 C C . ILE A 1 223 ? -6.477 1.115 6.485 1.00 97.00 223 ILE A C 1
ATOM 1782 O O . ILE A 1 223 ? -6.882 0.758 5.383 1.00 97.00 223 ILE A O 1
ATOM 1786 N N . VAL A 1 224 ? -5.380 1.858 6.629 1.00 96.56 224 VAL A N 1
ATOM 1787 C CA . VAL A 1 224 ? -4.545 2.346 5.523 1.00 96.56 224 VAL A CA 1
ATOM 1788 C C . VAL A 1 224 ? -3.152 1.740 5.634 1.00 96.56 224 VAL A C 1
ATOM 1790 O O . VAL A 1 224 ? -2.499 1.876 6.668 1.00 96.56 224 VAL A O 1
ATOM 1793 N N . LEU A 1 225 ? -2.691 1.082 4.575 1.00 96.94 225 LEU A N 1
ATOM 1794 C CA . LEU A 1 225 ? -1.406 0.386 4.543 1.00 96.94 225 LEU A CA 1
ATOM 1795 C C . LEU A 1 225 ? -0.586 0.863 3.348 1.00 96.94 225 LEU A C 1
ATOM 1797 O O . LEU A 1 225 ? -1.106 0.932 2.236 1.00 96.94 225 LEU A O 1
ATOM 1801 N N . GLY A 1 226 ? 0.685 1.184 3.578 1.00 93.62 226 GLY A N 1
ATOM 1802 C CA . GLY A 1 226 ? 1.609 1.568 2.512 1.00 93.62 226 GLY A CA 1
ATOM 1803 C C . GLY A 1 226 ? 3.069 1.494 2.937 1.00 93.62 226 GLY A C 1
ATOM 1804 O O . GLY A 1 226 ? 3.366 1.424 4.125 1.00 93.62 226 GLY A O 1
ATOM 1805 N N . ASP A 1 227 ? 3.993 1.542 1.985 1.00 88.00 227 ASP A N 1
ATOM 1806 C CA . ASP A 1 227 ? 5.442 1.478 2.240 1.00 88.00 227 ASP A CA 1
ATOM 1807 C C . ASP A 1 227 ? 6.001 2.762 2.895 1.00 88.00 227 ASP A C 1
ATOM 1809 O O . ASP A 1 227 ? 7.096 2.782 3.456 1.00 88.00 227 ASP A O 1
ATOM 1813 N N . GLY A 1 228 ? 5.221 3.847 2.865 1.00 71.31 228 GLY A N 1
ATOM 1814 C CA . GLY A 1 228 ? 5.532 5.108 3.529 1.00 71.31 228 GLY A CA 1
ATOM 1815 C C . GLY A 1 228 ? 6.272 6.122 2.659 1.00 71.31 228 GLY A C 1
ATOM 1816 O O . GLY A 1 228 ? 6.552 7.211 3.143 1.00 71.31 228 GLY A O 1
ATOM 1817 N N . GLY A 1 229 ? 6.563 5.853 1.384 1.00 71.88 229 GLY A N 1
ATOM 1818 C CA . GLY A 1 229 ? 7.180 6.854 0.505 1.00 71.88 229 GLY A CA 1
ATOM 1819 C C . GLY A 1 229 ? 6.175 7.903 0.017 1.00 71.88 229 GLY A C 1
ATOM 1820 O O . GLY A 1 229 ? 6.259 9.092 0.337 1.00 71.88 229 GLY A O 1
ATOM 1821 N N . SER A 1 230 ? 5.193 7.449 -0.765 1.00 72.00 230 SER A N 1
ATOM 1822 C CA . SER A 1 230 ? 4.188 8.305 -1.419 1.00 72.00 230 SER A CA 1
ATOM 1823 C C . SER A 1 230 ? 2.932 8.548 -0.568 1.00 72.00 230 SER A C 1
ATOM 1825 O O . SER A 1 230 ? 2.194 9.510 -0.779 1.00 72.00 230 SER A O 1
ATOM 1827 N N . ASP A 1 231 ? 2.703 7.699 0.431 1.00 80.94 231 ASP A N 1
ATOM 1828 C CA . ASP A 1 231 ? 1.446 7.619 1.183 1.00 80.94 231 ASP A CA 1
ATOM 1829 C C . ASP A 1 231 ? 1.387 8.524 2.408 1.00 80.94 231 ASP A C 1
ATOM 1831 O O . ASP A 1 231 ? 0.347 8.682 3.039 1.00 80.94 231 ASP A O 1
ATOM 1835 N N . VAL A 1 232 ? 2.498 9.175 2.724 1.00 82.75 232 VAL A N 1
ATOM 1836 C CA . VAL A 1 232 ? 2.707 10.007 3.910 1.00 82.75 232 VAL A CA 1
ATOM 1837 C C . VAL A 1 232 ? 1.597 11.043 4.112 1.00 82.75 232 VAL A C 1
ATOM 1839 O O . VAL A 1 232 ? 1.129 11.267 5.230 1.00 82.75 232 VAL A O 1
ATOM 1842 N N . SER A 1 233 ? 1.162 11.716 3.048 1.00 85.44 233 SER A N 1
ATOM 1843 C CA . SER A 1 233 ? 0.091 12.718 3.132 1.00 85.44 233 SER A CA 1
ATOM 1844 C C . SER A 1 233 ? -1.280 12.081 3.362 1.00 85.44 233 SER A C 1
ATOM 1846 O O . SER A 1 233 ? -2.034 12.566 4.207 1.00 85.44 233 SER A O 1
ATOM 1848 N N . ASN A 1 234 ? -1.565 10.972 2.677 1.00 90.88 234 ASN A N 1
ATOM 1849 C CA . ASN A 1 234 ? -2.813 10.227 2.821 1.00 90.88 234 ASN A CA 1
ATOM 1850 C C . ASN A 1 234 ? -2.935 9.596 4.218 1.00 90.88 234 ASN A C 1
ATOM 1852 O O . ASN A 1 234 ? -3.937 9.797 4.898 1.00 90.88 234 ASN A O 1
ATOM 1856 N N . MET A 1 235 ? -1.882 8.929 4.700 1.00 91.44 235 MET A N 1
ATOM 1857 C CA . MET A 1 235 ? -1.841 8.340 6.041 1.00 91.44 235 MET A CA 1
ATOM 1858 C C . MET A 1 235 ? -1.996 9.401 7.134 1.00 91.44 235 MET A C 1
ATOM 1860 O O . MET A 1 235 ? -2.748 9.194 8.080 1.00 91.44 235 MET A O 1
ATOM 1864 N N . ALA A 1 236 ? -1.360 10.572 6.990 1.00 89.50 236 ALA A N 1
ATOM 1865 C CA . ALA A 1 236 ? -1.540 11.672 7.940 1.00 89.50 236 ALA A CA 1
ATOM 1866 C C . ALA A 1 236 ? -2.988 12.174 7.988 1.00 89.50 236 ALA A C 1
ATOM 1868 O O . ALA A 1 236 ? -3.505 12.464 9.068 1.00 89.50 236 ALA A O 1
ATOM 1869 N N . TYR A 1 237 ? -3.629 12.298 6.821 1.00 92.25 237 TYR A N 1
ATOM 1870 C CA . TYR A 1 237 ? -5.030 12.688 6.726 1.00 92.25 237 TYR A CA 1
ATOM 1871 C C . TYR A 1 237 ? -5.937 11.642 7.381 1.00 92.25 237 TYR A C 1
ATOM 1873 O O . TYR A 1 237 ? -6.727 11.990 8.257 1.00 92.25 237 TYR A O 1
ATOM 1881 N N . ALA A 1 238 ? -5.792 10.376 6.987 1.00 92.88 238 ALA A N 1
ATOM 1882 C CA . ALA A 1 238 ? -6.636 9.282 7.445 1.00 92.88 238 ALA A CA 1
ATOM 1883 C C . ALA A 1 238 ? -6.469 9.029 8.951 1.00 92.88 238 ALA A C 1
ATOM 1885 O O . ALA A 1 238 ? -7.467 8.936 9.663 1.00 92.88 238 ALA A O 1
ATOM 1886 N N . LYS A 1 239 ? -5.228 9.030 9.464 1.00 91.56 239 LYS A N 1
ATOM 1887 C CA . LYS A 1 239 ? -4.931 8.898 10.901 1.00 91.56 239 LYS A CA 1
ATOM 1888 C C . LYS A 1 239 ? -5.629 9.982 11.714 1.00 91.56 239 LYS A C 1
ATOM 1890 O O . LYS A 1 239 ? -6.307 9.677 12.688 1.00 91.56 239 LYS A O 1
ATOM 1895 N N . ARG A 1 240 ? -5.531 11.244 11.280 1.00 90.38 240 ARG A N 1
ATOM 1896 C CA . ARG A 1 240 ? -6.211 12.372 11.938 1.00 90.38 240 ARG A CA 1
ATOM 1897 C C . ARG A 1 240 ? -7.734 12.190 11.974 1.00 90.38 240 ARG A C 1
ATOM 1899 O O . ARG A 1 240 ? -8.369 12.676 12.898 1.00 90.38 240 ARG A O 1
ATOM 1906 N N . LYS A 1 241 ? -8.313 11.504 10.985 1.00 91.06 241 LYS A N 1
ATOM 1907 C CA . LYS A 1 241 ? -9.744 11.166 10.918 1.00 91.06 241 LYS A CA 1
ATOM 1908 C C . LYS A 1 241 ? -10.130 9.904 11.714 1.00 91.06 241 LYS A C 1
ATOM 1910 O O . LYS A 1 241 ? -11.300 9.543 11.720 1.00 91.06 241 LYS A O 1
ATOM 1915 N N . GLY A 1 242 ? -9.186 9.233 12.381 1.00 90.69 242 GLY A N 1
ATOM 1916 C CA . GLY A 1 242 ? -9.438 8.021 13.176 1.00 90.69 242 GLY A CA 1
ATOM 1917 C C . GLY A 1 242 ? -9.102 6.697 12.477 1.00 90.69 242 GLY A C 1
ATOM 1918 O O . GLY A 1 242 ? -9.308 5.625 13.053 1.00 90.69 242 GLY A O 1
ATOM 1919 N N . ALA A 1 243 ? -8.562 6.727 11.255 1.00 93.81 243 ALA A N 1
ATOM 1920 C CA . ALA A 1 243 ? -8.102 5.509 10.593 1.00 93.81 243 ALA A CA 1
ATOM 1921 C C . ALA A 1 243 ? -6.886 4.904 11.316 1.00 93.81 243 ALA A C 1
ATOM 1923 O O . ALA A 1 243 ? -6.129 5.597 12.001 1.00 93.81 243 ALA A O 1
ATOM 1924 N N . PHE A 1 244 ? -6.690 3.596 11.156 1.00 94.25 244 PHE A N 1
ATOM 1925 C CA . PHE A 1 244 ? -5.431 2.955 11.528 1.00 94.25 244 PHE A CA 1
ATOM 1926 C C . PHE A 1 244 ? -4.498 2.980 10.327 1.00 94.25 244 PHE A C 1
ATOM 1928 O O . PHE A 1 244 ? -4.826 2.397 9.300 1.00 94.25 244 PHE A O 1
ATOM 1935 N N . CYS A 1 245 ? -3.359 3.653 10.444 1.00 94.44 245 CYS A N 1
ATOM 1936 C CA . CYS A 1 245 ? -2.367 3.734 9.381 1.00 94.44 245 CYS A CA 1
ATOM 1937 C C . CYS A 1 245 ? -1.131 2.921 9.766 1.00 94.44 245 CYS A C 1
ATOM 1939 O O . CYS A 1 245 ? -0.571 3.157 10.837 1.00 94.44 245 CYS A O 1
ATOM 1941 N N . ALA A 1 246 ? -0.660 2.025 8.901 1.00 94.00 246 ALA A N 1
ATOM 1942 C CA . ALA A 1 246 ? 0.596 1.315 9.127 1.00 94.00 246 ALA A CA 1
ATOM 1943 C C . ALA A 1 246 ? 1.537 1.409 7.923 1.00 94.00 246 ALA A C 1
ATOM 1945 O O . ALA A 1 246 ? 1.124 1.264 6.771 1.00 94.00 246 ALA A O 1
ATOM 1946 N N . GLY A 1 247 ? 2.811 1.647 8.226 1.00 94.00 247 GLY A N 1
ATOM 1947 C CA . GLY A 1 247 ? 3.909 1.470 7.292 1.00 94.00 247 GLY A CA 1
ATOM 1948 C C . GLY A 1 247 ? 4.228 -0.016 7.157 1.00 94.00 247 GLY A C 1
ATOM 1949 O O . GLY A 1 247 ? 4.285 -0.713 8.172 1.00 94.00 247 GLY A O 1
ATOM 1950 N N . VAL A 1 248 ? 4.457 -0.506 5.943 1.00 94.94 248 VAL A N 1
ATOM 1951 C CA . VAL A 1 248 ? 4.922 -1.880 5.725 1.00 94.94 248 VAL A CA 1
ATOM 1952 C C . VAL A 1 248 ? 6.333 -1.915 5.157 1.00 94.94 248 VAL A C 1
ATOM 1954 O O . VAL A 1 248 ? 6.726 -1.044 4.388 1.00 94.94 248 VAL A O 1
ATOM 1957 N N . TYR A 1 249 ? 7.110 -2.923 5.541 1.00 94.50 249 TYR A N 1
ATOM 1958 C CA . TYR A 1 249 ? 8.487 -3.098 5.076 1.00 94.50 249 TYR A CA 1
ATOM 1959 C C . TYR A 1 249 ? 8.735 -4.537 4.623 1.00 94.50 249 TYR A C 1
ATOM 1961 O O . TYR A 1 249 ? 7.980 -5.447 4.958 1.00 94.50 249 TYR A O 1
ATOM 1969 N N . LYS A 1 250 ? 9.796 -4.769 3.844 1.00 95.19 250 LYS A N 1
ATOM 1970 C CA . LYS A 1 250 ? 10.159 -6.118 3.389 1.00 95.19 250 LYS A CA 1
ATOM 1971 C C . LYS A 1 250 ? 10.366 -7.058 4.584 1.00 95.19 250 LYS A C 1
ATOM 1973 O O . LYS A 1 250 ? 11.212 -6.783 5.427 1.00 95.19 250 LYS A O 1
ATOM 1978 N N . HIS A 1 251 ? 9.622 -8.166 4.637 1.00 92.94 251 HIS A N 1
ATOM 1979 C CA . HIS A 1 251 ? 9.799 -9.165 5.694 1.00 92.94 251 HIS A CA 1
ATOM 1980 C C . HIS A 1 251 ? 11.254 -9.671 5.730 1.00 92.94 251 HIS A C 1
ATOM 1982 O O . HIS A 1 251 ? 11.923 -9.719 4.695 1.00 92.94 251 HIS A O 1
ATOM 1988 N N . ASP A 1 252 ? 11.744 -10.000 6.927 1.00 90.19 252 ASP A N 1
ATOM 1989 C CA . ASP A 1 252 ? 13.117 -10.471 7.172 1.00 90.19 252 ASP A CA 1
ATOM 1990 C C . ASP A 1 252 ? 14.223 -9.522 6.661 1.00 90.19 252 ASP A C 1
ATOM 1992 O O . ASP A 1 252 ? 15.316 -9.954 6.299 1.00 90.19 252 ASP A O 1
ATOM 1996 N N . SER A 1 253 ? 13.948 -8.213 6.607 1.00 92.50 253 SER A N 1
ATOM 1997 C CA . SER A 1 253 ? 14.908 -7.206 6.150 1.00 92.50 253 SER A CA 1
ATOM 1998 C C . SER A 1 253 ? 15.098 -6.085 7.170 1.00 92.50 253 SER A C 1
ATOM 2000 O O . SER A 1 253 ? 14.370 -5.089 7.171 1.00 92.50 253 SER A O 1
ATOM 2002 N N . THR A 1 254 ? 16.164 -6.207 7.956 1.00 91.75 254 THR A N 1
ATOM 2003 C CA . THR A 1 254 ? 16.635 -5.214 8.934 1.00 91.75 254 THR A CA 1
ATOM 2004 C C . THR A 1 254 ? 16.866 -3.842 8.319 1.00 91.75 254 THR A C 1
ATOM 2006 O O . THR A 1 254 ? 16.415 -2.846 8.871 1.00 91.75 254 THR A O 1
ATOM 2009 N N . GLU A 1 255 ? 17.473 -3.786 7.134 1.00 91.94 255 GLU A N 1
ATOM 2010 C CA . GLU A 1 255 ? 17.707 -2.532 6.409 1.00 91.94 255 GLU A CA 1
ATOM 2011 C C . GLU A 1 255 ? 16.387 -1.812 6.082 1.00 91.94 255 GLU A C 1
ATOM 2013 O O . GLU A 1 255 ? 16.209 -0.644 6.420 1.00 91.94 255 GLU A O 1
ATOM 2018 N N . ALA A 1 256 ? 15.426 -2.516 5.475 1.00 90.31 256 ALA A N 1
ATOM 2019 C CA . ALA A 1 256 ? 14.108 -1.956 5.161 1.00 90.31 256 ALA A CA 1
ATOM 2020 C C . ALA A 1 256 ? 13.352 -1.468 6.410 1.00 90.31 256 ALA A C 1
ATOM 2022 O O . ALA A 1 256 ? 12.739 -0.399 6.373 1.00 90.31 256 ALA A O 1
ATOM 2023 N N . TYR A 1 257 ? 13.419 -2.219 7.514 1.00 91.31 257 TYR A N 1
ATOM 2024 C CA . TYR A 1 257 ? 12.859 -1.789 8.794 1.00 91.31 257 TYR A CA 1
ATOM 2025 C C . TYR A 1 257 ? 13.523 -0.495 9.285 1.00 91.31 257 TYR A C 1
ATOM 2027 O O . TYR A 1 257 ? 12.836 0.475 9.598 1.00 91.31 257 TYR A O 1
ATOM 2035 N N . GLU A 1 258 ? 14.856 -0.438 9.299 1.00 89.94 258 GLU A N 1
ATOM 2036 C CA . GLU A 1 258 ? 15.607 0.737 9.749 1.00 89.94 258 GLU A CA 1
ATOM 2037 C C . GLU A 1 258 ? 15.342 1.975 8.882 1.00 89.94 258 GLU A C 1
ATOM 2039 O O . GLU A 1 258 ? 15.160 3.068 9.422 1.00 89.94 258 GLU A O 1
ATOM 2044 N N . ILE A 1 259 ? 15.249 1.828 7.557 1.00 88.00 259 ILE A N 1
ATOM 2045 C CA . ILE A 1 259 ? 14.890 2.923 6.641 1.00 88.00 259 ILE A CA 1
ATOM 2046 C C . ILE A 1 259 ? 13.522 3.508 7.011 1.00 88.00 259 ILE A C 1
ATOM 2048 O O . ILE A 1 259 ? 13.369 4.727 7.120 1.00 88.00 259 ILE A O 1
ATOM 2052 N N . LEU A 1 260 ? 12.527 2.649 7.241 1.00 85.94 260 LEU A N 1
ATOM 2053 C CA . LEU A 1 260 ? 11.181 3.089 7.595 1.00 85.94 260 LEU A CA 1
ATOM 2054 C C . LEU A 1 260 ? 11.146 3.742 8.987 1.00 85.94 260 LEU A C 1
ATOM 2056 O O . LEU A 1 260 ? 10.520 4.787 9.173 1.00 85.94 260 LEU A O 1
ATOM 2060 N N . MET A 1 261 ? 11.877 3.175 9.948 1.00 85.38 261 MET A N 1
ATOM 2061 C CA . MET A 1 261 ? 11.946 3.656 11.330 1.00 85.38 261 MET A CA 1
ATOM 2062 C C . MET A 1 261 ? 12.701 4.976 11.492 1.00 85.38 261 MET A C 1
ATOM 2064 O O . MET A 1 261 ? 12.316 5.815 12.310 1.00 85.38 261 MET A O 1
ATOM 2068 N N . THR A 1 262 ? 13.765 5.182 10.714 1.00 86.06 262 THR A N 1
ATOM 2069 C CA . THR A 1 262 ? 14.544 6.432 10.710 1.00 86.06 262 THR A CA 1
ATOM 2070 C C . THR A 1 262 ? 13.838 7.553 9.947 1.00 86.06 262 THR A C 1
ATOM 2072 O O . THR A 1 262 ? 14.131 8.734 10.162 1.00 86.06 262 THR A O 1
ATOM 2075 N N . ASN A 1 263 ? 12.842 7.228 9.118 1.00 84.50 263 ASN A N 1
ATOM 2076 C CA . ASN A 1 263 ? 11.996 8.213 8.462 1.00 84.50 263 ASN A CA 1
ATOM 2077 C C . ASN A 1 263 ? 10.980 8.825 9.447 1.00 84.50 263 ASN A C 1
ATOM 2079 O O . ASN A 1 263 ? 9.803 8.462 9.506 1.00 84.50 263 ASN A O 1
ATOM 2083 N N . LEU A 1 264 ? 11.432 9.827 10.209 1.00 82.19 264 LEU A N 1
ATOM 2084 C CA . LEU A 1 264 ? 10.623 10.528 11.218 1.00 82.19 264 LEU A CA 1
ATOM 2085 C C . LEU A 1 264 ? 9.337 11.151 10.655 1.00 82.19 264 LEU A C 1
ATOM 2087 O O . LEU A 1 264 ? 8.365 11.337 11.393 1.00 82.19 264 LEU A O 1
ATOM 2091 N N . ILE A 1 265 ? 9.322 11.496 9.364 1.00 81.56 265 ILE A N 1
ATOM 2092 C CA . ILE A 1 265 ? 8.133 12.040 8.705 1.00 81.56 265 ILE A CA 1
ATOM 2093 C C . ILE A 1 265 ? 7.053 10.960 8.641 1.00 81.56 265 ILE A C 1
ATOM 2095 O O . ILE A 1 265 ? 5.908 11.238 9.000 1.00 81.56 265 ILE A O 1
ATOM 2099 N N . VAL A 1 266 ? 7.423 9.751 8.222 1.00 80.81 266 VAL A N 1
ATOM 2100 C CA . VAL A 1 266 ? 6.529 8.593 8.135 1.00 80.81 266 VAL A CA 1
ATOM 2101 C C . VAL A 1 266 ? 6.105 8.138 9.522 1.00 80.81 266 VAL A C 1
ATOM 2103 O O . VAL A 1 266 ? 4.907 8.077 9.791 1.00 80.81 266 VAL A O 1
ATOM 2106 N N . LYS A 1 267 ? 7.063 7.941 10.438 1.00 81.06 267 LYS A N 1
ATOM 2107 C CA . LYS A 1 267 ? 6.800 7.443 11.797 1.00 81.06 267 LYS A CA 1
ATOM 2108 C C . LYS A 1 267 ? 5.757 8.281 12.547 1.00 81.06 267 LYS A C 1
ATOM 2110 O O . LYS A 1 267 ? 4.875 7.744 13.205 1.00 81.06 267 LYS A O 1
ATOM 2115 N N . ARG A 1 268 ? 5.776 9.612 12.397 1.00 82.06 268 ARG A N 1
ATOM 2116 C CA . ARG A 1 268 ? 4.785 10.511 13.031 1.00 82.06 268 ARG A CA 1
ATOM 2117 C C . ARG A 1 268 ? 3.357 10.361 12.484 1.00 82.06 268 ARG A C 1
ATOM 2119 O O . ARG A 1 268 ? 2.408 10.830 13.115 1.00 82.06 268 ARG A O 1
ATOM 2126 N N . ARG A 1 269 ? 3.192 9.763 11.304 1.00 85.50 269 ARG A N 1
ATOM 2127 C CA . ARG A 1 269 ? 1.936 9.719 10.533 1.00 85.50 269 ARG A CA 1
ATOM 2128 C C . ARG A 1 269 ? 1.299 8.331 10.481 1.00 85.50 269 ARG A C 1
ATOM 2130 O O . ARG A 1 269 ? 0.205 8.208 9.943 1.00 85.50 269 ARG A O 1
ATOM 2137 N N . ILE A 1 270 ? 1.944 7.339 11.086 1.00 88.50 270 ILE A N 1
ATOM 2138 C CA . ILE A 1 270 ? 1.457 5.965 11.225 1.00 88.50 270 ILE A CA 1
ATOM 2139 C C . ILE A 1 270 ? 1.262 5.609 12.701 1.00 88.50 270 ILE A C 1
ATOM 2141 O O . ILE A 1 270 ? 1.648 6.370 13.593 1.00 88.50 270 ILE A O 1
ATOM 2145 N N . GLN A 1 271 ? 0.585 4.495 12.942 1.00 90.00 271 GLN A N 1
ATOM 2146 C CA . GLN A 1 271 ? 0.420 3.834 14.236 1.00 90.00 271 GLN A CA 1
ATOM 2147 C C . GLN A 1 271 ? 1.132 2.480 14.271 1.00 90.00 271 GLN A C 1
ATOM 2149 O O . GLN A 1 271 ? 1.360 1.961 15.353 1.00 90.00 271 GLN A O 1
ATOM 2154 N N . GLY A 1 272 ? 1.508 1.907 13.124 1.00 88.62 272 GLY A N 1
ATOM 2155 C CA . GLY A 1 272 ? 2.235 0.642 13.093 1.00 88.62 272 GLY A CA 1
ATOM 2156 C C . GLY A 1 272 ? 3.294 0.560 12.006 1.00 88.62 272 GLY A C 1
ATOM 2157 O O . GLY A 1 272 ? 3.167 1.202 10.969 1.00 88.62 272 GLY A O 1
ATOM 2158 N N . VAL A 1 273 ? 4.318 -0.248 12.250 1.00 92.38 273 VAL A N 1
ATOM 2159 C CA . VAL A 1 273 ? 5.339 -0.679 11.299 1.00 92.38 273 VAL A CA 1
ATOM 2160 C C . VAL A 1 273 ? 5.309 -2.203 11.259 1.00 92.38 273 VAL A C 1
ATOM 2162 O O . VAL A 1 273 ? 5.686 -2.857 12.231 1.00 92.38 273 VAL A O 1
ATOM 2165 N N . LEU A 1 274 ? 4.822 -2.760 10.149 1.00 94.44 274 LEU A N 1
ATOM 2166 C CA . LEU A 1 274 ? 4.532 -4.189 10.009 1.00 94.44 274 LEU A CA 1
ATOM 2167 C C . LEU A 1 274 ? 5.384 -4.821 8.893 1.00 94.44 274 LEU A C 1
ATOM 2169 O O . LEU A 1 274 ? 5.558 -4.209 7.837 1.00 94.44 274 LEU A O 1
ATOM 2173 N N . PRO A 1 275 ? 5.898 -6.050 9.062 1.00 95.81 275 PRO A N 1
ATOM 2174 C CA . PRO A 1 275 ? 6.509 -6.774 7.953 1.00 95.81 275 PRO A CA 1
ATOM 2175 C C . PRO A 1 275 ? 5.439 -7.118 6.906 1.00 95.81 275 PRO A C 1
ATOM 2177 O O . PRO A 1 275 ? 4.343 -7.553 7.257 1.00 95.81 275 PRO A O 1
ATOM 2180 N N . ARG A 1 276 ? 5.750 -6.964 5.613 1.00 96.00 276 ARG A N 1
ATOM 2181 C CA . ARG A 1 276 ? 4.871 -7.332 4.484 1.00 96.00 276 ARG A CA 1
ATOM 2182 C C . ARG A 1 276 ? 4.836 -8.852 4.266 1.00 96.00 276 ARG A C 1
ATOM 2184 O O . ARG A 1 276 ? 5.251 -9.386 3.244 1.00 96.00 276 ARG A O 1
ATOM 2191 N N . ASP A 1 277 ? 4.389 -9.564 5.284 1.00 97.62 277 ASP A N 1
ATOM 2192 C CA . ASP A 1 277 ? 4.125 -10.995 5.242 1.00 97.62 277 ASP A CA 1
ATOM 2193 C C . ASP A 1 277 ? 2.638 -11.216 5.502 1.00 97.62 277 ASP A C 1
ATOM 2195 O O . ASP A 1 277 ? 2.158 -11.023 6.614 1.00 97.62 277 ASP A O 1
ATOM 2199 N N . TYR A 1 278 ? 1.901 -11.592 4.464 1.00 98.12 278 TYR A N 1
ATOM 2200 C CA . TYR A 1 278 ? 0.446 -11.729 4.479 1.00 98.12 278 TYR A CA 1
ATOM 2201 C C . TYR A 1 278 ? -0.011 -13.179 4.675 1.00 98.12 278 TYR A C 1
ATOM 2203 O O . TYR A 1 278 ? -1.168 -13.511 4.418 1.00 98.12 278 TYR A O 1
ATOM 2211 N N . ARG A 1 279 ? 0.894 -14.072 5.086 1.00 97.56 279 ARG A N 1
ATOM 2212 C CA . ARG A 1 279 ? 0.538 -15.445 5.457 1.00 97.56 279 ARG A CA 1
ATOM 2213 C C . ARG A 1 279 ? -0.246 -15.466 6.773 1.00 97.56 279 ARG A C 1
ATOM 2215 O O . ARG A 1 279 ? -0.157 -14.546 7.580 1.00 97.56 279 ARG A O 1
ATOM 2222 N N . ASP A 1 280 ? -1.001 -16.537 6.979 1.00 93.94 280 ASP A N 1
ATOM 2223 C CA . ASP A 1 280 ? -1.777 -16.756 8.204 1.00 93.94 280 ASP A CA 1
ATOM 2224 C C . ASP A 1 280 ? -0.840 -16.782 9.416 1.00 93.94 280 ASP A C 1
ATOM 2226 O O . ASP A 1 280 ? 0.298 -17.247 9.309 1.00 93.94 280 ASP A O 1
ATOM 2230 N N . GLU A 1 281 ? -1.322 -16.286 10.556 1.00 92.00 281 GLU A N 1
ATOM 2231 C CA . GLU A 1 281 ? -0.569 -16.200 11.818 1.00 92.00 281 GLU A CA 1
ATOM 2232 C C . GLU A 1 281 ? 0.722 -15.360 11.753 1.00 92.00 281 GLU A C 1
ATOM 2234 O O . GLU A 1 281 ? 1.501 -15.334 12.709 1.00 92.00 281 GLU A O 1
ATOM 2239 N N . SER A 1 282 ? 0.970 -14.640 10.651 1.00 96.06 282 SER A N 1
ATOM 2240 C CA . SER A 1 282 ? 2.041 -13.648 10.603 1.00 96.06 282 SER A CA 1
ATOM 2241 C C . SER A 1 282 ? 1.749 -12.496 11.565 1.00 96.06 282 SER A C 1
ATOM 2243 O O . SER A 1 282 ? 0.602 -12.225 11.926 1.00 96.06 282 SER A O 1
ATOM 2245 N N . THR A 1 283 ? 2.785 -11.739 11.923 1.00 95.50 283 THR A N 1
ATOM 2246 C CA . THR A 1 283 ? 2.632 -10.505 12.701 1.00 95.50 283 THR A CA 1
ATOM 2247 C C . THR A 1 283 ? 1.590 -9.569 12.091 1.00 95.50 283 THR A C 1
ATOM 2249 O O . THR A 1 283 ? 0.719 -9.071 12.796 1.00 95.50 283 THR A O 1
ATOM 2252 N N . LEU A 1 284 ? 1.636 -9.363 10.771 1.00 96.75 284 LEU A N 1
ATOM 2253 C CA . LEU A 1 284 ? 0.684 -8.499 10.079 1.00 96.75 284 LEU A CA 1
ATOM 2254 C C . LEU A 1 284 ? -0.739 -9.064 10.161 1.00 96.75 284 LEU A C 1
ATOM 2256 O O . LEU A 1 284 ? -1.669 -8.304 10.427 1.00 96.75 284 LEU A O 1
ATOM 2260 N N . TRP A 1 285 ? -0.922 -10.372 9.964 1.00 97.56 285 TRP A N 1
ATOM 2261 C CA . TRP A 1 285 ? -2.227 -11.022 10.092 1.00 97.56 285 TRP A CA 1
ATOM 2262 C C . TRP A 1 285 ? -2.819 -10.813 11.489 1.00 97.56 285 TRP A C 1
ATOM 2264 O O . TRP A 1 285 ? -3.946 -10.327 11.615 1.00 97.56 285 TRP A O 1
ATOM 2274 N N . THR A 1 286 ? -2.052 -11.113 12.536 1.00 96.69 286 THR A N 1
ATOM 2275 C CA . THR A 1 286 ? -2.498 -10.995 13.930 1.00 96.69 286 THR A CA 1
ATOM 2276 C C . THR A 1 286 ? -2.828 -9.548 14.288 1.00 96.69 286 THR A C 1
ATOM 2278 O O . THR A 1 286 ? -3.940 -9.272 14.739 1.00 96.69 286 THR A O 1
ATOM 2281 N N . THR A 1 287 ? -1.937 -8.597 13.981 1.00 96.06 287 THR A N 1
ATOM 2282 C CA . THR A 1 287 ? -2.177 -7.173 14.260 1.00 96.06 287 THR A CA 1
ATOM 2283 C C . THR A 1 287 ? -3.417 -6.650 13.538 1.00 96.06 287 THR A C 1
ATOM 2285 O O . THR A 1 287 ? -4.209 -5.918 14.128 1.00 96.06 287 THR A O 1
ATOM 2288 N N . LEU A 1 288 ? -3.636 -7.011 12.269 1.00 96.75 288 LEU A N 1
ATOM 2289 C CA . LEU A 1 288 ? -4.817 -6.539 11.543 1.00 96.75 288 LEU A CA 1
ATOM 2290 C C . LEU A 1 288 ? -6.117 -7.113 12.119 1.00 96.75 288 LEU A C 1
ATOM 2292 O O . LEU A 1 288 ? -7.097 -6.378 12.213 1.00 96.75 288 LEU A O 1
ATOM 2296 N N . ASN A 1 289 ? -6.133 -8.374 12.558 1.00 97.31 289 ASN A N 1
ATOM 2297 C CA . ASN A 1 289 ? -7.295 -8.959 13.232 1.00 97.31 289 ASN A CA 1
ATOM 2298 C C . ASN A 1 289 ? -7.591 -8.280 14.583 1.00 97.31 289 ASN A C 1
ATOM 2300 O O . ASN A 1 289 ? -8.754 -8.008 14.895 1.00 97.31 289 ASN A O 1
ATOM 2304 N N . GLU A 1 290 ? -6.564 -7.936 15.362 1.00 94.62 290 GLU A N 1
ATOM 2305 C CA . GLU A 1 290 ? -6.716 -7.154 16.598 1.00 94.62 290 GLU A CA 1
ATOM 2306 C C . GLU A 1 290 ? -7.275 -5.753 16.315 1.00 94.62 290 GLU A C 1
ATOM 2308 O O . GLU A 1 290 ? -8.241 -5.320 16.946 1.00 94.62 290 GLU A O 1
ATOM 2313 N N . VAL A 1 291 ? -6.727 -5.064 15.309 1.00 94.56 291 VAL A N 1
ATOM 2314 C CA . VAL A 1 291 ? -7.183 -3.731 14.896 1.00 94.56 291 VAL A CA 1
ATOM 2315 C C . VAL A 1 291 ? -8.632 -3.764 14.410 1.00 94.56 291 VAL A C 1
ATOM 2317 O O . VAL A 1 291 ? -9.405 -2.876 14.770 1.00 94.56 291 VAL A O 1
ATOM 2320 N N . ILE A 1 292 ? -9.030 -4.772 13.627 1.00 95.75 292 ILE A N 1
ATOM 2321 C CA . ILE A 1 292 ? -10.429 -4.949 13.213 1.00 95.75 292 ILE A CA 1
ATOM 2322 C C . ILE A 1 292 ? -11.319 -5.156 14.443 1.00 95.75 292 ILE A C 1
ATOM 2324 O O . ILE A 1 292 ? -12.315 -4.449 14.598 1.00 95.75 292 ILE A O 1
ATOM 2328 N N . SER A 1 293 ? -10.935 -6.072 15.340 1.00 94.25 293 SER A N 1
ATOM 2329 C CA . SER A 1 293 ? -11.677 -6.370 16.573 1.00 94.25 293 SER A CA 1
ATOM 2330 C C . SER A 1 293 ? -11.938 -5.116 17.401 1.00 94.25 293 SER A C 1
ATOM 2332 O O . SER A 1 293 ? -13.040 -4.928 17.915 1.00 94.25 293 SER A O 1
ATOM 2334 N N . PHE A 1 294 ? -10.927 -4.257 17.530 1.00 91.12 294 PHE A N 1
ATOM 2335 C CA . PHE A 1 294 ? -11.051 -2.989 18.230 1.00 91.12 294 PHE A CA 1
ATOM 2336 C C . PHE A 1 294 ? -11.950 -2.002 17.477 1.00 91.12 294 PHE A C 1
ATOM 2338 O O . PHE A 1 294 ? -12.874 -1.444 18.061 1.00 91.12 294 PHE A O 1
ATOM 2345 N N . LYS A 1 295 ? -11.719 -1.794 16.175 1.00 91.38 295 LYS A N 1
ATOM 2346 C CA . LYS A 1 295 ? -12.468 -0.809 15.375 1.00 91.38 295 LYS A CA 1
ATOM 2347 C C . LYS A 1 295 ? -13.964 -1.095 15.303 1.00 91.38 295 LYS A C 1
ATOM 2349 O O . LYS A 1 295 ? -14.742 -0.154 15.185 1.00 91.38 295 LYS A O 1
ATOM 2354 N N . LEU A 1 296 ? -14.365 -2.363 15.381 1.00 91.44 296 LEU A N 1
ATOM 2355 C CA . LEU A 1 296 ? -15.776 -2.749 15.472 1.00 91.44 296 LEU A CA 1
ATOM 2356 C C . LEU A 1 296 ? -16.410 -2.385 16.818 1.00 91.44 296 LEU A C 1
ATOM 2358 O O . LEU A 1 296 ? -17.608 -2.144 16.872 1.00 91.44 296 LEU A O 1
ATOM 2362 N N . LYS A 1 297 ? -15.618 -2.331 17.893 1.00 89.25 297 LYS A N 1
ATOM 2363 C CA . LYS A 1 297 ? -16.078 -1.941 19.233 1.00 89.25 297 LYS A CA 1
ATOM 2364 C C . LYS A 1 297 ? -16.001 -0.435 19.477 1.00 89.25 297 LYS A C 1
ATOM 2366 O O . LYS A 1 297 ? -16.612 0.040 20.424 1.00 89.25 297 LYS A O 1
ATOM 2371 N N . TRP A 1 298 ? -15.246 0.299 18.657 1.00 87.12 298 TRP A N 1
ATOM 2372 C CA . TRP A 1 298 ? -15.027 1.730 18.841 1.00 87.12 298 TRP A CA 1
ATOM 2373 C C . TRP A 1 298 ? -16.284 2.545 18.502 1.00 87.12 298 TRP A C 1
ATOM 2375 O O . TRP A 1 298 ? -16.495 2.955 17.355 1.00 87.12 298 TRP A O 1
ATOM 2385 N N . ASP A 1 299 ? -17.075 2.835 19.534 1.00 82.94 299 ASP A N 1
ATOM 2386 C CA . ASP A 1 299 ? -18.377 3.512 19.427 1.00 82.94 299 ASP A CA 1
ATOM 2387 C C . ASP A 1 299 ? -18.346 4.983 19.882 1.00 82.94 299 ASP A C 1
ATOM 2389 O O . ASP A 1 299 ? -19.332 5.707 19.849 1.00 82.94 299 ASP A O 1
ATOM 2393 N N . CYS A 1 300 ? -17.180 5.486 20.279 1.00 85.69 300 CYS A N 1
ATOM 2394 C CA . CYS A 1 300 ? -17.060 6.862 20.743 1.00 85.69 300 CYS A CA 1
ATOM 2395 C C . CYS A 1 300 ? -17.230 7.904 19.620 1.00 85.69 300 CYS A C 1
ATOM 2397 O O . CYS A 1 300 ? -16.440 7.940 18.673 1.00 85.69 300 CYS A O 1
ATOM 2399 N N . ASP A 1 301 ? -18.184 8.823 19.768 1.00 85.56 301 ASP A N 1
ATOM 2400 C CA . ASP A 1 301 ? -18.450 9.918 18.821 1.00 85.56 301 ASP A CA 1
ATOM 2401 C C . ASP A 1 301 ? -17.579 11.169 19.001 1.00 85.56 301 ASP A C 1
ATOM 2403 O O . ASP A 1 301 ? -17.736 12.155 18.275 1.00 85.56 301 ASP A O 1
ATOM 2407 N N . PHE A 1 302 ? -16.625 11.145 19.933 1.00 88.88 302 PHE A N 1
ATOM 2408 C CA . PHE A 1 302 ? -15.711 12.264 20.109 1.00 88.88 302 PHE A CA 1
ATOM 2409 C C . PHE A 1 302 ? -14.829 12.449 18.860 1.00 88.88 302 PHE A C 1
ATOM 2411 O O . PHE A 1 302 ? -14.257 11.468 18.371 1.00 88.88 302 PHE A O 1
ATOM 2418 N N . PRO A 1 303 ? -14.680 13.679 18.329 1.00 88.88 303 PRO A N 1
ATOM 2419 C CA . PRO A 1 303 ? -13.969 13.901 17.073 1.00 88.88 303 PRO A CA 1
ATOM 2420 C C . PRO A 1 303 ? -12.490 13.467 17.141 1.00 88.88 303 PRO A C 1
ATOM 2422 O O . PRO A 1 303 ? -11.712 14.062 17.899 1.00 88.88 303 PRO A O 1
ATOM 2425 N N . PRO A 1 304 ? -12.041 12.497 16.317 1.00 89.19 304 PRO A N 1
ATOM 2426 C CA . PRO A 1 304 ? -10.643 12.061 16.297 1.00 89.19 304 PRO A CA 1
ATOM 2427 C C . PRO A 1 304 ? -9.650 13.190 15.985 1.00 89.19 304 PRO A C 1
ATOM 2429 O O . PRO A 1 304 ? -8.500 13.158 16.421 1.00 89.19 304 PRO A O 1
ATOM 2432 N N . GLU A 1 305 ? -10.086 14.231 15.275 1.00 89.81 305 GLU A N 1
ATOM 2433 C CA . GLU A 1 305 ? -9.260 15.388 14.938 1.00 89.81 305 GLU A CA 1
ATOM 2434 C C . GLU A 1 305 ? -8.913 16.247 16.154 1.00 89.81 305 GLU A C 1
ATOM 2436 O O . GLU A 1 305 ? -7.879 16.920 16.147 1.00 89.81 305 GLU A O 1
ATOM 2441 N N . TRP A 1 306 ? -9.776 16.263 17.171 1.00 90.44 306 TRP A N 1
ATOM 2442 C CA . TRP A 1 306 ? -9.511 16.967 18.424 1.00 90.44 306 TRP A CA 1
ATOM 2443 C C . TRP A 1 306 ? -8.480 16.202 19.246 1.00 90.44 306 TRP A C 1
ATOM 2445 O O . TRP A 1 306 ? -7.537 16.806 19.752 1.00 90.44 306 TRP A O 1
ATOM 2455 N N . LEU A 1 307 ? -8.590 14.872 19.277 1.00 88.44 307 LEU A N 1
ATOM 2456 C CA . LEU A 1 307 ? -7.584 13.998 19.878 1.00 88.44 307 LEU A CA 1
ATOM 2457 C C . LEU A 1 307 ? -6.222 14.197 19.194 1.00 88.44 307 LEU A C 1
ATOM 2459 O O . LEU A 1 307 ? -5.249 14.557 19.850 1.00 88.44 307 LEU A O 1
ATOM 2463 N N . ASP A 1 308 ? -6.154 14.083 17.863 1.00 87.06 308 ASP A N 1
ATOM 2464 C CA . ASP A 1 308 ? -4.912 14.278 17.098 1.00 87.06 308 ASP A CA 1
ATOM 2465 C C . ASP A 1 308 ? -4.264 15.652 17.354 1.00 87.06 308 ASP A C 1
ATOM 2467 O O . ASP A 1 308 ? -3.040 15.755 17.474 1.00 87.06 308 ASP A O 1
ATOM 2471 N N . GLN A 1 309 ? -5.065 16.717 17.466 1.00 88.81 309 GLN A N 1
ATOM 2472 C CA . GLN A 1 309 ? -4.569 18.057 17.795 1.00 88.81 309 GLN A CA 1
ATOM 2473 C C . GLN A 1 309 ? -4.072 18.169 19.235 1.00 88.81 309 GLN A C 1
ATOM 2475 O O . GLN A 1 309 ? -3.028 18.788 19.458 1.00 88.81 309 GLN A O 1
ATOM 2480 N N . TYR A 1 310 ? -4.782 17.570 20.191 1.00 88.56 310 TYR A N 1
ATOM 2481 C CA . TYR A 1 310 ? -4.398 17.543 21.598 1.00 88.56 310 TYR A CA 1
ATOM 2482 C C . TYR A 1 310 ? -3.035 16.870 21.789 1.00 88.56 310 TYR A C 1
ATOM 2484 O O . TYR A 1 310 ? -2.113 17.479 22.329 1.00 88.56 310 TYR A O 1
ATOM 2492 N N . TYR A 1 311 ? -2.841 15.670 21.236 1.00 83.50 311 TYR A N 1
ATOM 2493 C CA . TYR A 1 311 ? -1.567 14.949 21.344 1.00 83.50 311 TYR A CA 1
ATOM 2494 C C . TYR A 1 311 ? -0.412 15.632 20.601 1.00 83.50 311 TYR A C 1
ATOM 2496 O O . TYR A 1 311 ? 0.751 15.476 20.971 1.00 83.50 311 TYR A O 1
ATOM 2504 N N . LYS A 1 312 ? -0.713 16.428 19.569 1.00 85.94 312 LYS A N 1
ATOM 2505 C CA . LYS A 1 312 ? 0.270 17.285 18.887 1.00 85.94 312 LYS A CA 1
ATOM 2506 C C . LYS A 1 312 ? 0.522 18.614 19.603 1.00 85.94 312 LYS A C 1
ATOM 2508 O O . LYS A 1 312 ? 1.277 19.421 19.063 1.00 85.94 312 LYS A O 1
ATOM 2513 N N . GLN A 1 313 ? -0.104 18.846 20.760 1.00 88.50 313 GLN A N 1
ATOM 2514 C CA . GLN A 1 313 ? -0.019 20.090 21.532 1.00 88.50 313 GLN A CA 1
ATOM 2515 C C . GLN A 1 313 ? -0.408 21.318 20.693 1.00 88.50 313 GLN A C 1
ATOM 2517 O O . GLN A 1 313 ? 0.217 22.373 20.759 1.00 88.50 313 GLN A O 1
ATOM 2522 N N . LYS A 1 314 ? -1.424 21.158 19.834 1.00 90.44 314 LYS A N 1
ATOM 2523 C CA . LYS A 1 314 ? -1.925 22.213 18.938 1.00 90.44 314 LYS A CA 1
ATOM 2524 C C . LYS A 1 314 ? -3.183 22.905 19.446 1.00 90.44 314 LYS A C 1
ATOM 2526 O O . LYS A 1 314 ? -3.581 23.912 18.868 1.00 90.44 314 LYS A O 1
ATOM 2531 N N . ILE A 1 315 ? -3.812 22.375 20.493 1.00 89.44 315 ILE A N 1
ATOM 2532 C CA . ILE A 1 315 ? -4.942 23.034 21.146 1.00 89.44 315 ILE A CA 1
ATOM 2533 C C . ILE A 1 315 ? -4.382 24.126 22.052 1.00 89.44 315 ILE A C 1
ATOM 2535 O O . ILE A 1 315 ? -3.628 23.837 22.972 1.00 89.44 315 ILE A O 1
ATOM 2539 N N . THR A 1 316 ? -4.728 25.379 21.764 1.00 91.25 316 THR A N 1
ATOM 2540 C CA . THR A 1 316 ? -4.219 26.548 22.498 1.00 91.25 316 THR A CA 1
ATOM 2541 C C . THR A 1 316 ? -5.232 27.134 23.479 1.00 91.25 316 THR A C 1
ATOM 2543 O O . THR A 1 316 ? -4.845 27.866 24.385 1.00 91.25 316 THR A O 1
ATOM 2546 N N . HIS A 1 317 ? -6.525 26.840 23.310 1.00 94.31 317 HIS A N 1
ATOM 2547 C CA . HIS A 1 317 ? -7.577 27.365 24.177 1.00 94.31 317 HIS A CA 1
ATOM 2548 C C . HIS A 1 317 ? -7.794 26.441 25.392 1.00 94.31 317 HIS A C 1
ATOM 2550 O O . HIS A 1 317 ? -8.183 25.287 25.185 1.00 94.31 317 HIS A O 1
ATOM 2556 N N . PRO A 1 318 ? -7.644 26.924 26.644 1.00 92.25 318 PRO A N 1
ATOM 2557 C CA . PRO A 1 318 ? -7.705 26.080 27.844 1.00 92.25 318 PRO A CA 1
ATOM 2558 C C . PRO A 1 318 ? -8.990 25.255 27.975 1.00 92.25 318 PRO A C 1
ATOM 2560 O O . PRO A 1 318 ? -8.934 24.077 28.307 1.00 92.25 318 PRO A O 1
ATOM 2563 N N . SER A 1 319 ? -10.153 25.833 27.651 1.00 92.88 319 SER A N 1
ATOM 2564 C CA . SER A 1 319 ? -11.430 25.102 27.714 1.00 92.88 319 SER A CA 1
ATOM 2565 C C . SER A 1 319 ? -11.514 23.959 26.699 1.00 92.88 319 SER A C 1
ATOM 2567 O O . SER A 1 319 ? -12.056 22.909 27.015 1.00 92.88 319 SER A O 1
ATOM 2569 N N . ALA A 1 320 ? -10.958 24.133 25.494 1.00 90.88 320 ALA A N 1
ATOM 2570 C CA . ALA A 1 320 ? -10.950 23.070 24.490 1.00 90.88 320 ALA A CA 1
ATOM 2571 C C . ALA A 1 320 ? -10.001 21.938 24.904 1.00 90.88 320 ALA A C 1
ATOM 2573 O O . ALA A 1 320 ? -10.297 20.768 24.684 1.00 90.88 320 ALA A O 1
ATOM 2574 N N . GLU A 1 321 ? -8.880 22.280 25.542 1.00 92.12 321 GLU A N 1
ATOM 2575 C CA . GLU A 1 321 ? -7.960 21.293 26.101 1.00 92.12 321 GLU A CA 1
ATOM 2576 C C . GLU A 1 321 ? -8.603 20.511 27.256 1.00 92.12 321 GLU A C 1
ATOM 2578 O O . GLU A 1 321 ? -8.501 19.285 27.291 1.00 92.12 321 GLU A O 1
ATOM 2583 N N . ALA A 1 322 ? -9.309 21.199 28.161 1.00 92.62 322 ALA A N 1
ATOM 2584 C CA . ALA A 1 322 ? -10.039 20.579 29.265 1.00 92.62 322 ALA A CA 1
ATOM 2585 C C . ALA A 1 322 ? -11.094 19.581 28.765 1.00 92.62 322 ALA A C 1
ATOM 2587 O O . ALA A 1 322 ? -11.100 18.443 29.221 1.00 92.62 322 ALA A O 1
ATOM 2588 N N . MET A 1 323 ? -11.886 19.951 27.750 1.00 92.62 323 MET A N 1
ATOM 2589 C CA . MET A 1 323 ? -12.874 19.050 27.139 1.00 92.62 323 MET A CA 1
ATOM 2590 C C . MET A 1 323 ? -12.246 17.757 26.601 1.00 92.62 323 MET A C 1
ATOM 2592 O O . MET A 1 323 ? -12.794 16.673 26.785 1.00 92.62 323 MET A O 1
ATOM 2596 N N . VAL A 1 324 ? -11.090 17.850 25.932 1.00 91.06 324 VAL A N 1
ATOM 2597 C CA . VAL A 1 324 ? -10.393 16.654 25.430 1.00 91.06 324 VAL A CA 1
ATOM 2598 C C . VAL A 1 324 ? -9.845 15.811 26.583 1.00 91.06 324 VAL A C 1
ATOM 2600 O O . VAL A 1 324 ? -9.922 14.585 26.534 1.00 91.06 324 VAL A O 1
ATOM 2603 N N . ARG A 1 325 ? -9.300 16.448 27.625 1.00 89.25 325 ARG A N 1
ATOM 2604 C CA . ARG A 1 325 ? -8.780 15.758 28.815 1.00 89.25 325 ARG A CA 1
ATOM 2605 C C . ARG A 1 325 ? -9.875 15.007 29.565 1.00 89.25 325 ARG A C 1
ATOM 2607 O O . ARG A 1 325 ? -9.668 13.842 29.884 1.00 89.25 325 ARG A O 1
ATOM 2614 N N . GLU A 1 326 ? -11.011 15.651 29.813 1.00 91.44 326 GLU A N 1
ATOM 2615 C CA . GLU A 1 326 ? -12.188 15.039 30.442 1.00 91.44 326 GLU A CA 1
ATOM 2616 C C . GLU A 1 326 ? -12.654 13.830 29.633 1.00 91.44 326 GLU A C 1
ATOM 2618 O O . GLU A 1 326 ? -12.765 12.728 30.167 1.00 91.44 326 GLU A O 1
ATOM 2623 N N . HIS A 1 327 ? -12.776 13.993 28.314 1.00 91.00 327 HIS A N 1
ATOM 2624 C CA . HIS A 1 327 ? -13.139 12.892 27.435 1.00 91.00 327 HIS A CA 1
ATOM 2625 C C . HIS A 1 327 ? -12.167 11.700 27.521 1.00 91.00 327 HIS A C 1
ATOM 2627 O O . HIS A 1 327 ? -12.599 10.553 27.599 1.00 91.00 327 HIS A O 1
ATOM 2633 N N . LEU A 1 328 ? -10.854 11.950 27.517 1.00 87.62 328 LEU A N 1
ATOM 2634 C CA . LEU A 1 328 ? -9.836 10.895 27.601 1.00 87.62 328 LEU A CA 1
ATOM 2635 C C . LEU A 1 328 ? -9.824 10.156 28.949 1.00 87.62 328 LEU A C 1
ATOM 2637 O O . LEU A 1 328 ? -9.327 9.034 29.006 1.00 87.62 328 LEU A O 1
ATOM 2641 N N . ILE A 1 329 ? -10.340 10.766 30.020 1.00 86.19 329 ILE A N 1
ATOM 2642 C CA . ILE A 1 329 ? -10.515 10.106 31.323 1.00 86.19 329 ILE A CA 1
ATOM 2643 C C . ILE A 1 329 ? -11.712 9.149 31.278 1.00 86.19 329 ILE A C 1
ATOM 2645 O O . ILE A 1 329 ? -11.654 8.062 31.849 1.00 86.19 329 ILE A O 1
ATOM 2649 N N . GLU A 1 330 ? -12.785 9.544 30.595 1.00 86.12 330 GLU A N 1
ATOM 2650 C CA . GLU A 1 330 ? -14.048 8.799 30.548 1.00 86.12 330 GLU A CA 1
ATOM 2651 C C . GLU A 1 330 ? -14.078 7.718 29.459 1.00 86.12 330 GLU A C 1
ATOM 2653 O O . GLU A 1 330 ? -14.794 6.725 29.586 1.00 86.12 330 GLU A O 1
ATOM 2658 N N . CYS A 1 331 ? -13.308 7.888 28.381 1.00 84.50 331 CYS A N 1
ATOM 2659 C CA . CYS A 1 331 ? -13.379 7.036 27.200 1.00 84.50 331 CYS A CA 1
ATOM 2660 C C . CYS A 1 331 ? -12.192 6.074 27.087 1.00 84.50 331 CYS A C 1
ATOM 2662 O O . CYS A 1 331 ? -11.075 6.462 26.731 1.00 84.50 331 CYS A O 1
ATOM 2664 N N . SER A 1 332 ? -12.464 4.782 27.287 1.00 78.00 332 SER A N 1
ATOM 2665 C CA . SER A 1 332 ? -11.480 3.705 27.110 1.00 78.00 332 SER A CA 1
ATOM 2666 C C . SER A 1 332 ? -11.000 3.539 25.664 1.00 78.00 332 SER A C 1
ATOM 2668 O O . SER A 1 332 ? -9.873 3.103 25.436 1.00 78.00 332 SER A O 1
ATOM 2670 N N . ASP A 1 333 ? -11.829 3.898 24.682 1.00 78.25 333 ASP A N 1
ATOM 2671 C CA . ASP A 1 333 ? -11.548 3.638 23.266 1.00 78.25 333 ASP A CA 1
ATOM 2672 C C . ASP A 1 333 ? -10.556 4.657 22.683 1.00 78.25 333 ASP A C 1
ATOM 2674 O O . ASP A 1 333 ? -9.633 4.319 21.937 1.00 78.25 333 ASP A O 1
ATOM 2678 N N . CYS A 1 334 ? -10.722 5.930 23.041 1.00 77.38 334 CYS A N 1
ATOM 2679 C CA . CYS A 1 334 ? -9.997 7.042 22.430 1.00 77.38 334 CYS A CA 1
ATOM 2680 C C . CYS A 1 334 ? -8.527 7.138 22.862 1.00 77.38 334 CYS A C 1
ATOM 2682 O O . CYS A 1 334 ? -7.710 7.692 22.124 1.00 77.38 334 CYS A O 1
ATOM 2684 N N . GLY A 1 335 ? -8.169 6.566 24.016 1.00 63.06 335 GLY A N 1
ATOM 2685 C CA . GLY A 1 335 ? -6.793 6.549 24.516 1.00 63.06 335 GLY A CA 1
ATOM 2686 C C . GLY A 1 335 ? -5.882 5.519 23.836 1.00 63.06 335 GLY A C 1
ATOM 2687 O O . GLY A 1 335 ? -4.664 5.692 23.840 1.00 63.06 335 GLY A O 1
ATOM 2688 N N . HIS A 1 336 ? -6.444 4.461 23.236 1.00 62.31 336 HIS A N 1
ATOM 2689 C CA . HIS A 1 336 ? -5.658 3.311 22.782 1.00 62.31 336 HIS A CA 1
ATOM 2690 C C . HIS A 1 336 ? -5.155 3.478 21.332 1.00 62.31 336 HIS A C 1
ATOM 2692 O O . HIS A 1 336 ? -3.952 3.526 21.104 1.00 62.31 336 HIS A O 1
ATOM 2698 N N . HIS A 1 337 ? -6.000 3.660 20.312 1.00 58.12 337 HIS A N 1
ATOM 2699 C CA . HIS A 1 337 ? -5.558 3.422 18.917 1.00 58.12 337 HIS A CA 1
ATOM 2700 C C . HIS A 1 337 ? -5.022 4.607 18.102 1.00 58.12 337 HIS A C 1
ATOM 2702 O O . HIS A 1 337 ? -4.387 4.387 17.066 1.00 58.12 337 HIS A O 1
ATOM 2708 N N . LEU A 1 338 ? -5.238 5.858 18.512 1.00 60.03 338 LEU A N 1
ATOM 2709 C CA . LEU A 1 338 ? -4.620 6.993 17.805 1.00 60.03 338 LEU A CA 1
ATOM 2710 C C . LEU A 1 338 ? -3.107 7.087 18.076 1.00 60.03 338 LEU A C 1
ATOM 2712 O O . LEU A 1 338 ? -2.362 7.627 17.249 1.00 60.03 338 LEU A O 1
ATOM 2716 N N . HIS A 1 339 ? -2.657 6.528 19.207 1.00 62.56 339 HIS A N 1
ATOM 2717 C CA . HIS A 1 339 ? -1.296 6.701 19.716 1.00 62.56 339 HIS A CA 1
ATOM 2718 C C . HIS A 1 339 ? -0.604 5.423 20.216 1.00 62.56 339 HIS A C 1
ATOM 2720 O O . HIS A 1 339 ? 0.584 5.499 20.522 1.00 62.56 339 HIS A O 1
ATOM 2726 N N . THR A 1 340 ? -1.268 4.258 20.239 1.00 66.62 340 THR A N 1
ATOM 2727 C CA . THR A 1 340 ? -0.561 2.971 20.383 1.00 66.62 340 THR A CA 1
ATOM 2728 C C . THR A 1 340 ? 0.339 2.753 19.174 1.00 66.62 340 THR A C 1
ATOM 2730 O O . THR A 1 340 ? -0.110 2.874 18.031 1.00 66.62 340 THR A O 1
ATOM 2733 N N . SER A 1 341 ? 1.614 2.469 19.447 1.00 76.44 341 SER A N 1
ATOM 2734 C CA . SER A 1 341 ? 2.615 2.154 18.432 1.00 76.44 341 SER A CA 1
ATOM 2735 C C . SER A 1 341 ? 2.768 0.642 18.324 1.00 76.44 341 SER A C 1
ATOM 2737 O O . SER A 1 341 ? 3.078 -0.021 19.311 1.00 76.44 341 SER A O 1
ATOM 2739 N N . TYR A 1 342 ? 2.567 0.113 17.126 1.00 79.94 342 TYR A N 1
ATOM 2740 C CA . TYR A 1 342 ? 2.814 -1.281 16.778 1.00 79.94 342 TYR A CA 1
ATOM 2741 C C . TYR A 1 342 ? 4.163 -1.361 16.064 1.00 79.94 342 TYR A C 1
ATOM 2743 O O . TYR A 1 342 ? 4.246 -1.082 14.872 1.00 79.94 342 TYR A O 1
ATOM 2751 N N . GLU A 1 343 ? 5.235 -1.685 16.779 1.00 84.62 343 GLU A N 1
ATOM 2752 C CA . GLU A 1 343 ? 6.583 -1.777 16.205 1.00 84.62 343 GLU A CA 1
ATOM 2753 C C . GLU A 1 343 ? 7.076 -3.219 16.299 1.00 84.62 343 GLU A C 1
ATOM 2755 O O . GLU A 1 343 ? 7.273 -3.738 17.394 1.00 84.62 343 GLU A O 1
ATOM 2760 N N . TYR A 1 344 ? 7.275 -3.856 15.145 1.00 83.75 344 TYR A N 1
ATOM 2761 C CA . TYR A 1 344 ? 7.745 -5.237 15.063 1.00 83.75 344 TYR A CA 1
ATOM 2762 C C . TYR A 1 344 ? 9.079 -5.282 14.314 1.00 83.75 344 TYR A C 1
ATOM 2764 O O . TYR A 1 344 ? 9.079 -5.333 13.076 1.00 83.75 344 TYR A O 1
ATOM 2772 N N . PRO A 1 345 ? 10.213 -5.190 15.033 1.00 81.25 345 PRO A N 1
ATOM 2773 C CA . PRO A 1 345 ? 11.528 -5.317 14.425 1.00 81.25 345 PRO A CA 1
ATOM 2774 C C . PRO A 1 345 ? 11.744 -6.742 13.883 1.00 81.25 345 PRO A C 1
ATOM 2776 O O . PRO A 1 345 ? 11.136 -7.687 14.378 1.00 81.25 345 PRO A O 1
ATOM 2779 N N . PRO A 1 346 ? 12.620 -6.932 12.882 1.00 81.06 346 PRO A N 1
ATOM 2780 C CA . PRO A 1 346 ? 13.031 -8.267 12.452 1.00 81.06 346 PRO A CA 1
ATOM 2781 C C . PRO A 1 346 ? 13.693 -9.067 13.587 1.00 81.06 346 PRO A C 1
ATOM 2783 O O . PRO A 1 346 ? 14.258 -8.487 14.514 1.00 81.06 346 PRO A O 1
ATOM 2786 N N . LYS A 1 347 ? 13.659 -10.404 13.499 1.00 78.94 347 LYS A N 1
ATOM 2787 C CA . LYS A 1 347 ? 14.099 -11.324 14.572 1.00 78.94 347 LYS A CA 1
ATOM 2788 C C . LYS A 1 347 ? 15.522 -11.076 15.090 1.00 78.94 347 LYS A C 1
ATOM 2790 O O . LYS A 1 347 ? 15.806 -11.312 16.255 1.00 78.94 347 LYS A O 1
ATOM 2795 N N . ASP A 1 348 ? 16.434 -10.603 14.247 1.00 78.00 348 ASP A N 1
ATOM 2796 C CA . ASP A 1 348 ? 17.818 -10.264 14.612 1.00 78.00 348 ASP A CA 1
ATOM 2797 C C . ASP A 1 348 ? 17.943 -8.979 15.459 1.00 78.00 348 ASP A C 1
ATOM 2799 O O . ASP A 1 348 ?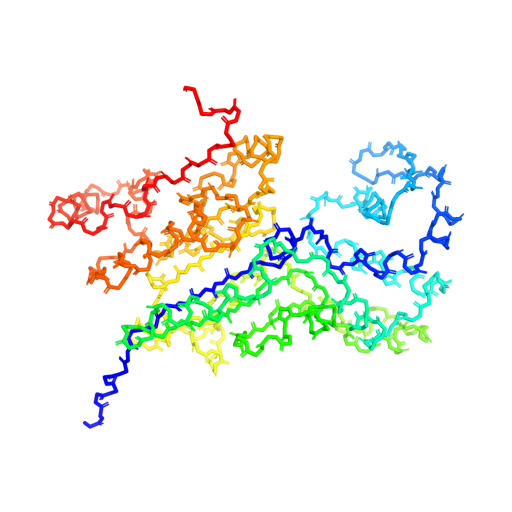 19.010 -8.699 16.015 1.00 78.00 348 ASP A O 1
ATOM 2803 N N . LYS A 1 349 ? 16.856 -8.209 15.581 1.00 70.25 349 LYS A N 1
ATOM 2804 C CA . LYS A 1 349 ? 16.740 -6.965 16.354 1.00 70.25 349 LYS A CA 1
ATOM 2805 C C . LYS A 1 349 ? 15.835 -7.087 17.588 1.00 70.25 349 LYS A C 1
ATOM 2807 O O . LYS A 1 349 ? 15.759 -6.125 18.349 1.00 70.25 349 LYS A O 1
ATOM 2812 N N . GLU A 1 350 ? 15.187 -8.230 17.809 1.00 69.19 350 GLU A N 1
ATOM 2813 C CA . GLU A 1 350 ? 14.468 -8.545 19.052 1.00 69.19 350 GLU A CA 1
ATOM 2814 C C . GLU A 1 350 ? 15.500 -8.840 20.163 1.00 69.19 350 GLU A C 1
ATOM 2816 O O . GLU A 1 350 ? 15.912 -9.982 20.363 1.00 69.19 350 GLU A O 1
ATOM 2821 N N . LYS A 1 351 ? 16.008 -7.798 20.832 1.00 45.25 351 LYS A N 1
ATOM 2822 C CA . LYS A 1 351 ? 16.933 -7.904 21.974 1.00 45.25 351 LYS A CA 1
ATOM 2823 C C . LYS A 1 351 ? 16.434 -7.140 23.184 1.00 45.25 351 LYS A C 1
ATOM 2825 O O . LYS A 1 351 ? 15.995 -5.984 22.991 1.00 45.25 351 LYS A O 1
#